Protein AF-A0A351AS63-F1 (afdb_monomer)

Radius of gyration: 20.42 Å; Cα contacts (8 Å, |Δi|>4): 366; chains: 1; bounding box: 50×29×59 Å

Structure (mmCIF, N/CA/C/O backbone):
data_AF-A0A351AS63-F1
#
_entry.id   AF-A0A351AS63-F1
#
loop_
_atom_site.group_PDB
_atom_site.id
_atom_site.type_symbol
_atom_site.label_atom_id
_atom_site.label_alt_id
_atom_site.label_comp_id
_atom_site.label_asym_id
_atom_site.label_entity_id
_atom_site.label_seq_id
_atom_site.pdbx_PDB_ins_code
_atom_site.Cartn_x
_atom_site.Cartn_y
_atom_site.Cartn_z
_atom_site.occupancy
_atom_site.B_iso_or_equiv
_atom_site.auth_seq_id
_atom_site.auth_comp_id
_atom_site.auth_asym_id
_atom_site.auth_atom_id
_atom_site.pdbx_PDB_model_num
ATOM 1 N N . MET A 1 1 ? 10.769 -3.138 -2.052 1.00 54.00 1 MET A N 1
ATOM 2 C CA . MET A 1 1 ? 11.127 -4.254 -1.147 1.00 54.00 1 MET A CA 1
ATOM 3 C C . MET A 1 1 ? 12.526 -4.737 -1.493 1.00 54.00 1 MET A C 1
ATOM 5 O O . MET A 1 1 ? 12.913 -4.599 -2.646 1.00 54.00 1 MET A O 1
ATOM 9 N N . ASP A 1 2 ? 13.304 -5.188 -0.507 1.00 49.09 2 ASP A N 1
ATOM 10 C CA . ASP A 1 2 ? 14.721 -5.539 -0.694 1.00 49.09 2 ASP A CA 1
ATOM 11 C C . ASP A 1 2 ? 14.858 -7.054 -0.865 1.00 49.09 2 ASP A C 1
ATOM 13 O O . ASP A 1 2 ? 14.587 -7.807 0.066 1.00 49.09 2 ASP A O 1
ATOM 17 N N . TYR A 1 3 ? 15.271 -7.499 -2.050 1.00 49.94 3 TYR A N 1
ATOM 18 C CA . TYR A 1 3 ? 15.554 -8.905 -2.328 1.00 49.94 3 TYR A CA 1
ATOM 19 C C . TYR A 1 3 ? 16.953 -9.258 -1.804 1.00 49.94 3 TYR A C 1
ATOM 21 O O . TYR A 1 3 ? 17.885 -9.529 -2.561 1.00 49.94 3 TYR A O 1
ATOM 29 N N . LYS A 1 4 ? 17.125 -9.239 -0.480 1.00 50.12 4 LYS A N 1
ATOM 30 C CA . LYS A 1 4 ? 18.338 -9.733 0.183 1.00 50.12 4 LYS A CA 1
ATOM 31 C C . LYS A 1 4 ? 17.987 -10.875 1.125 1.00 50.12 4 LYS A C 1
ATOM 33 O O . LYS A 1 4 ? 17.122 -10.759 1.986 1.00 50.12 4 LYS A O 1
ATOM 38 N N . LYS A 1 5 ? 18.710 -11.992 0.966 1.00 50.53 5 LYS A N 1
ATOM 39 C CA . LYS A 1 5 ? 18.630 -13.207 1.804 1.00 50.53 5 LYS A CA 1
ATOM 40 C C . LYS A 1 5 ? 17.296 -13.975 1.748 1.00 50.53 5 LYS A C 1
ATOM 42 O O . LYS A 1 5 ? 16.958 -14.657 2.706 1.00 50.53 5 LYS A O 1
ATOM 47 N N . GLY A 1 6 ? 16.539 -13.872 0.653 1.00 55.00 6 GLY A N 1
ATOM 48 C CA . GLY A 1 6 ? 15.264 -14.592 0.495 1.00 55.00 6 GLY A CA 1
ATOM 49 C C . GLY A 1 6 ? 14.088 -14.004 1.286 1.00 55.00 6 GLY A C 1
ATOM 50 O O . GLY A 1 6 ? 12.982 -14.531 1.205 1.00 55.00 6 GLY A O 1
ATOM 51 N N . ASN A 1 7 ? 14.290 -12.893 2.003 1.00 58.03 7 ASN A N 1
ATOM 52 C CA . ASN A 1 7 ? 13.211 -12.173 2.670 1.00 58.03 7 ASN A CA 1
ATOM 53 C C . ASN A 1 7 ? 12.568 -11.195 1.689 1.00 58.03 7 ASN A C 1
ATOM 55 O O . ASN A 1 7 ? 13.103 -10.126 1.424 1.00 58.03 7 ASN A O 1
ATOM 59 N N . ILE A 1 8 ? 11.409 -11.571 1.156 1.00 65.62 8 ILE A N 1
ATOM 60 C CA . ILE A 1 8 ? 10.613 -10.707 0.274 1.00 65.62 8 ILE A CA 1
ATOM 61 C C . ILE A 1 8 ? 9.980 -9.558 1.088 1.00 65.62 8 ILE A C 1
ATOM 63 O O . ILE A 1 8 ? 9.794 -8.453 0.583 1.00 65.62 8 ILE A O 1
ATOM 67 N N . PHE A 1 9 ? 9.726 -9.794 2.379 1.00 71.56 9 PHE A N 1
ATOM 68 C CA . PHE A 1 9 ? 9.106 -8.835 3.287 1.00 71.56 9 PHE A CA 1
ATOM 69 C C . PHE A 1 9 ? 10.149 -8.011 4.040 1.00 71.56 9 PHE A C 1
ATOM 71 O O . PHE A 1 9 ? 10.947 -8.529 4.824 1.00 71.56 9 PHE A O 1
ATOM 78 N N . ASN A 1 10 ? 10.108 -6.700 3.820 1.00 84.62 10 ASN A N 1
ATOM 79 C CA . ASN A 1 10 ? 10.826 -5.721 4.621 1.00 84.62 10 ASN A CA 1
ATOM 80 C C . ASN A 1 10 ? 9.783 -4.780 5.248 1.00 84.62 10 ASN A C 1
ATOM 82 O O . ASN A 1 10 ? 9.142 -4.032 4.498 1.00 84.62 10 ASN A O 1
ATOM 86 N N . PRO A 1 11 ? 9.630 -4.796 6.586 1.00 87.81 11 PRO A N 1
ATOM 87 C CA . PRO A 1 11 ? 8.588 -4.056 7.296 1.00 87.81 11 PRO A CA 1
ATOM 88 C C . PRO A 1 11 ? 8.518 -2.574 6.941 1.00 87.81 11 PRO A C 1
ATOM 90 O O . PRO A 1 11 ? 7.428 -2.034 6.819 1.00 87.81 11 PRO A O 1
ATOM 93 N N . ARG A 1 12 ? 9.663 -1.933 6.681 1.00 89.19 12 ARG A N 1
ATOM 94 C CA . ARG A 1 12 ? 9.713 -0.522 6.286 1.00 89.19 12 ARG A CA 1
ATOM 95 C C . ARG A 1 12 ? 8.936 -0.250 4.999 1.00 89.19 12 ARG A C 1
ATOM 97 O O . ARG A 1 12 ? 8.159 0.692 4.945 1.00 89.19 12 ARG A O 1
ATOM 104 N N . PHE A 1 13 ? 9.188 -1.040 3.955 1.00 90.81 13 PHE A N 1
ATOM 105 C CA . PHE A 1 13 ? 8.554 -0.828 2.651 1.00 90.81 13 PHE A CA 1
ATOM 106 C C . PHE A 1 13 ? 7.101 -1.292 2.656 1.00 90.81 13 PHE A C 1
ATOM 108 O O . PHE A 1 13 ? 6.264 -0.685 2.001 1.00 90.81 13 PHE A O 1
ATOM 115 N N . GLU A 1 14 ? 6.804 -2.362 3.392 1.00 93.12 14 GLU A N 1
ATOM 116 C CA . GLU A 1 14 ? 5.426 -2.807 3.572 1.00 93.12 14 GLU A CA 1
ATOM 117 C C . GLU A 1 14 ? 4.592 -1.757 4.310 1.00 93.12 14 GLU A C 1
ATOM 119 O O . GLU A 1 14 ? 3.483 -1.464 3.879 1.00 93.12 14 GLU A O 1
ATOM 124 N N . ALA A 1 15 ? 5.123 -1.165 5.384 1.00 94.94 15 ALA A N 1
ATOM 125 C CA . ALA A 1 15 ? 4.422 -0.141 6.146 1.00 94.94 15 ALA A CA 1
ATOM 126 C C . ALA A 1 15 ? 4.068 1.077 5.286 1.00 94.94 15 ALA A C 1
ATOM 128 O O . ALA A 1 15 ? 2.944 1.551 5.370 1.00 94.94 15 ALA A O 1
ATOM 129 N N . ASP A 1 16 ? 4.991 1.530 4.437 1.00 95.56 16 ASP A N 1
ATOM 130 C CA . ASP A 1 16 ? 4.800 2.678 3.541 1.00 95.56 16 ASP A CA 1
ATOM 131 C C . ASP A 1 16 ? 3.731 2.410 2.464 1.00 95.56 16 ASP A C 1
ATOM 133 O O . ASP A 1 16 ? 2.769 3.165 2.299 1.00 95.56 16 ASP A O 1
ATOM 137 N N . VAL A 1 17 ? 3.813 1.251 1.797 1.00 96.88 17 VAL A N 1
ATOM 138 C CA . VAL A 1 17 ? 2.786 0.829 0.828 1.00 96.88 17 VAL A CA 1
ATOM 139 C C . VAL A 1 17 ? 1.421 0.689 1.501 1.00 96.88 17 VAL A C 1
ATOM 141 O O . VAL A 1 17 ? 0.413 1.163 0.974 1.00 96.88 17 VAL A O 1
ATOM 144 N N . ARG A 1 18 ? 1.380 0.059 2.676 1.00 96.69 18 ARG A N 1
ATOM 145 C CA . ARG A 1 18 ? 0.136 -0.189 3.399 1.00 96.69 18 ARG A CA 1
ATOM 146 C C . ARG A 1 18 ? -0.454 1.083 3.998 1.00 96.69 18 ARG A C 1
ATOM 148 O O . ARG A 1 18 ? -1.672 1.171 4.092 1.00 96.69 18 ARG A O 1
ATOM 155 N N . GLU A 1 19 ? 0.353 2.078 4.363 1.00 96.44 19 GLU A N 1
ATOM 156 C CA . GLU A 1 19 ? -0.129 3.409 4.758 1.00 96.44 19 GLU A CA 1
ATOM 157 C C . GLU A 1 19 ? -0.913 4.055 3.611 1.00 96.44 19 GLU A C 1
ATOM 159 O O . GLU A 1 19 ? -2.073 4.430 3.791 1.00 96.44 19 GLU A O 1
ATOM 164 N N . SER A 1 20 ? -0.344 4.059 2.403 1.00 97.12 20 SER A N 1
ATOM 165 C CA . SER A 1 20 ? -1.029 4.556 1.203 1.00 97.12 20 SER A CA 1
ATOM 166 C C . SER A 1 20 ? -2.290 3.748 0.865 1.00 97.12 20 SER A C 1
ATOM 168 O O . SER A 1 20 ? -3.326 4.327 0.530 1.00 97.12 20 SER A O 1
ATOM 170 N N . ALA A 1 21 ? -2.234 2.419 0.990 1.00 98.31 21 ALA A N 1
ATOM 171 C CA . ALA A 1 21 ? -3.391 1.551 0.767 1.00 98.31 21 ALA A CA 1
ATOM 172 C C . ALA A 1 21 ? -4.508 1.796 1.793 1.00 98.31 21 ALA A C 1
ATOM 174 O O . ALA A 1 21 ? -5.659 1.976 1.406 1.00 98.31 21 ALA A O 1
ATOM 175 N N . SER A 1 22 ? -4.162 1.913 3.078 1.00 98.38 22 SER A N 1
ATOM 176 C CA . SER A 1 22 ? -5.116 2.192 4.162 1.00 98.38 22 SER A CA 1
ATOM 177 C C . SER A 1 22 ? -5.871 3.492 3.903 1.00 98.38 22 SER A C 1
ATOM 179 O O . SER A 1 22 ? -7.091 3.541 4.043 1.00 98.38 22 SER A O 1
ATOM 181 N N . VAL A 1 23 ? -5.170 4.537 3.447 1.00 98.19 23 VAL A N 1
ATOM 182 C CA . VAL A 1 23 ? -5.810 5.793 3.038 1.00 98.19 23 VAL A CA 1
ATOM 183 C C . VAL A 1 23 ? -6.777 5.556 1.877 1.00 98.19 23 VAL A C 1
ATOM 185 O O . VAL A 1 23 ? -7.935 5.960 1.972 1.00 98.19 23 VAL A O 1
ATOM 188 N N . ALA A 1 24 ? -6.343 4.868 0.816 1.00 98.50 24 ALA A N 1
ATOM 189 C CA . ALA A 1 24 ? -7.186 4.590 -0.349 1.00 98.50 24 ALA A CA 1
ATOM 190 C C . ALA A 1 24 ? -8.459 3.799 0.003 1.00 98.50 24 ALA A C 1
ATOM 192 O O . ALA A 1 24 ? -9.519 4.042 -0.585 1.00 98.50 24 ALA A O 1
ATOM 193 N N . HIS A 1 25 ? -8.368 2.878 0.965 1.00 98.56 25 HIS A N 1
ATOM 194 C CA . HIS A 1 25 ? -9.495 2.092 1.462 1.00 98.56 25 HIS A CA 1
ATOM 195 C C . HIS A 1 25 ? -10.432 2.934 2.333 1.00 98.56 25 HIS A C 1
ATOM 197 O O . HIS A 1 25 ? -11.635 2.982 2.075 1.00 98.56 25 HIS A O 1
ATOM 203 N N . ILE A 1 26 ? -9.902 3.626 3.344 1.00 98.50 26 ILE A N 1
ATOM 204 C CA . ILE A 1 26 ? -10.696 4.354 4.348 1.00 98.50 26 ILE A CA 1
ATOM 205 C C . ILE A 1 26 ? -11.421 5.556 3.735 1.00 98.50 26 ILE A C 1
ATOM 207 O O . ILE A 1 26 ? -12.579 5.820 4.063 1.00 98.50 26 ILE A O 1
ATOM 211 N N . TYR A 1 27 ? -10.757 6.273 2.829 1.00 98.25 27 TYR A N 1
ATOM 212 C CA . TYR 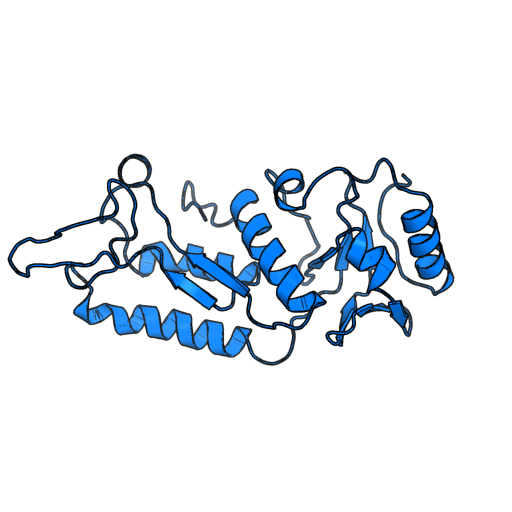A 1 27 ? -11.281 7.497 2.223 1.00 98.25 27 TYR A CA 1
ATOM 213 C C . TYR A 1 27 ? -11.914 7.268 0.839 1.00 98.25 27 TYR A C 1
ATOM 215 O O . TYR A 1 27 ? -12.510 8.188 0.281 1.00 98.25 27 TYR A O 1
ATOM 223 N N . GLY A 1 28 ? -11.857 6.043 0.305 1.00 97.38 28 GLY A N 1
ATOM 224 C CA . GLY A 1 28 ? -12.615 5.634 -0.882 1.00 97.38 28 GLY A CA 1
ATOM 225 C C . GLY A 1 28 ? -11.989 6.001 -2.230 1.00 97.38 28 GLY A C 1
ATOM 226 O O . GLY A 1 28 ? -12.676 5.958 -3.247 1.00 97.38 28 GLY A O 1
ATOM 227 N N . GLN A 1 29 ? -10.698 6.336 -2.279 1.00 98.06 29 GLN A N 1
ATOM 228 C CA . GLN A 1 29 ? -9.984 6.616 -3.531 1.00 98.06 29 GLN A CA 1
ATOM 229 C C . GLN A 1 29 ? -9.816 5.365 -4.399 1.00 98.06 29 GLN A C 1
ATOM 231 O O . GLN A 1 29 ? -9.626 5.501 -5.609 1.00 98.06 29 GLN A O 1
ATOM 236 N N . ASN A 1 30 ? -9.856 4.167 -3.799 1.00 96.81 30 ASN A N 1
ATOM 237 C CA . ASN A 1 30 ? -9.626 2.853 -4.420 1.00 96.81 30 ASN A CA 1
ATOM 238 C C . ASN A 1 30 ? -8.195 2.628 -4.945 1.00 96.81 30 ASN A C 1
ATOM 240 O O . ASN A 1 30 ? -7.651 1.539 -4.809 1.00 96.81 30 ASN A O 1
ATOM 244 N N . ILE A 1 31 ? -7.557 3.639 -5.533 1.00 98.19 31 ILE A N 1
ATOM 245 C CA . ILE A 1 31 ? -6.218 3.531 -6.109 1.00 98.19 31 ILE A CA 1
ATOM 246 C C . ILE A 1 31 ? -5.142 3.808 -5.059 1.00 98.19 31 ILE A C 1
ATOM 248 O O . ILE A 1 31 ? -5.037 4.925 -4.554 1.00 98.19 31 ILE A O 1
ATOM 252 N N . ALA A 1 32 ? -4.278 2.820 -4.836 1.00 98.25 32 ALA A N 1
ATOM 253 C CA . ALA A 1 32 ? -3.051 2.926 -4.058 1.00 98.25 32 ALA A CA 1
ATOM 254 C C . ALA A 1 32 ? -1.844 2.738 -4.988 1.00 98.25 32 ALA A C 1
ATOM 256 O O . ALA A 1 32 ? -1.541 1.625 -5.438 1.00 98.25 32 ALA A O 1
ATOM 257 N N . ALA A 1 33 ? -1.181 3.849 -5.314 1.00 98.25 33 ALA A N 1
ATOM 258 C CA . ALA A 1 33 ? -0.003 3.860 -6.172 1.00 98.25 33 ALA A CA 1
ATOM 259 C C . ALA A 1 33 ? 1.291 3.883 -5.352 1.00 98.25 33 ALA A C 1
ATOM 261 O O . ALA A 1 33 ? 1.317 4.487 -4.284 1.00 98.25 33 ALA A O 1
ATOM 262 N N . ALA A 1 34 ? 2.375 3.299 -5.872 1.00 97.12 34 ALA A N 1
ATOM 263 C CA . ALA A 1 34 ? 3.701 3.499 -5.284 1.00 97.12 34 ALA A CA 1
ATOM 264 C C . ALA A 1 34 ? 4.813 3.633 -6.323 1.00 97.12 34 ALA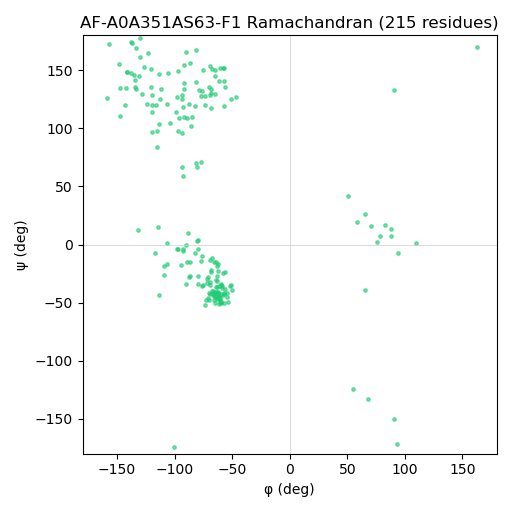 A C 1
ATOM 266 O O . ALA A 1 34 ? 4.795 2.986 -7.379 1.00 97.12 34 ALA A O 1
ATOM 267 N N . GLU A 1 35 ? 5.824 4.424 -5.957 1.00 98.06 35 GLU A N 1
ATOM 268 C CA . GLU A 1 35 ? 7.145 4.394 -6.577 1.00 98.06 35 GLU A CA 1
ATOM 269 C C . GLU A 1 35 ? 7.713 2.975 -6.470 1.00 98.06 35 GLU A C 1
ATOM 271 O O . GLU A 1 35 ? 7.860 2.410 -5.385 1.00 98.06 35 GLU A O 1
ATOM 276 N N . SER A 1 36 ? 7.976 2.360 -7.616 1.00 96.75 36 SER A N 1
ATOM 277 C CA . SER A 1 36 ? 8.200 0.924 -7.700 1.00 96.75 36 SER A CA 1
ATOM 278 C C . SER A 1 36 ? 9.572 0.597 -8.263 1.00 96.75 36 SER A C 1
ATOM 280 O O . SER A 1 36 ? 9.966 1.114 -9.305 1.00 96.75 36 SER A O 1
ATOM 282 N N . PHE A 1 37 ? 10.239 -0.358 -7.612 1.00 95.62 37 PHE A N 1
ATOM 283 C CA . PHE A 1 37 ? 11.506 -0.970 -8.032 1.00 95.62 37 PHE A CA 1
ATOM 284 C C . PHE A 1 37 ? 12.754 -0.080 -7.951 1.00 95.62 37 PHE A C 1
ATOM 286 O O . PHE A 1 37 ? 13.791 -0.455 -8.488 1.00 95.62 37 PHE A O 1
ATOM 293 N N . THR A 1 38 ? 12.718 1.038 -7.233 1.00 95.38 38 THR A N 1
ATOM 294 C CA . THR A 1 38 ? 13.910 1.861 -6.980 1.00 95.38 38 THR A CA 1
ATOM 295 C C . THR A 1 38 ? 15.065 1.023 -6.432 1.00 95.38 38 THR A C 1
ATOM 297 O O . THR A 1 38 ? 14.919 0.314 -5.433 1.00 95.38 38 THR A O 1
ATOM 300 N N . SER A 1 39 ? 16.217 1.090 -7.099 1.00 93.56 39 SER A N 1
ATOM 301 C CA . SER A 1 39 ? 17.404 0.288 -6.778 1.00 93.56 39 SER A CA 1
ATOM 302 C C . SER A 1 39 ? 18.650 1.159 -6.692 1.00 93.56 39 SER A C 1
ATOM 304 O O . SER A 1 39 ? 18.801 2.089 -7.481 1.00 93.56 39 SER A O 1
ATOM 306 N N . ASP A 1 40 ? 19.577 0.839 -5.788 1.00 94.44 40 ASP A N 1
ATOM 307 C CA . ASP A 1 40 ? 20.890 1.491 -5.737 1.00 94.44 40 ASP A CA 1
ATOM 308 C C . ASP A 1 40 ? 21.907 0.623 -6.487 1.00 94.44 40 ASP A C 1
ATOM 310 O O . ASP A 1 40 ? 22.296 -0.438 -6.007 1.00 94.44 40 ASP A O 1
ATOM 314 N N . GLY A 1 41 ? 22.356 1.066 -7.661 1.00 93.31 41 GLY A N 1
ATOM 315 C CA . GLY A 1 41 ? 23.260 0.304 -8.522 1.00 93.31 41 GLY A CA 1
ATOM 316 C C . GLY A 1 41 ? 24.626 -0.007 -7.909 1.00 93.31 41 GLY A C 1
ATOM 317 O O . GLY A 1 41 ? 25.242 -0.995 -8.302 1.00 93.31 41 GLY A O 1
ATOM 318 N N . TYR A 1 42 ? 25.093 0.766 -6.922 1.00 92.75 42 TYR A N 1
ATOM 319 C CA . TYR A 1 42 ? 26.333 0.451 -6.200 1.00 92.75 42 TYR A CA 1
ATOM 320 C C . TYR A 1 42 ? 26.119 -0.630 -5.140 1.00 92.75 42 TYR A C 1
ATOM 322 O O . TYR A 1 42 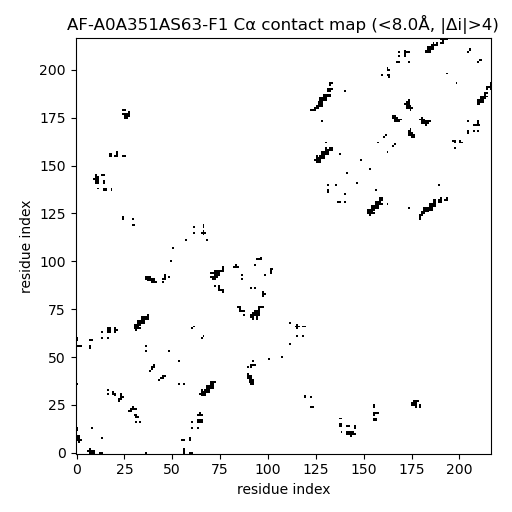? 27.010 -1.438 -4.891 1.00 92.75 42 TYR A O 1
ATOM 330 N N . ARG A 1 43 ? 24.944 -0.649 -4.505 1.00 91.12 43 ARG A N 1
ATOM 331 C CA . ARG A 1 43 ? 24.619 -1.572 -3.405 1.00 91.12 43 ARG A CA 1
ATOM 332 C C . ARG A 1 43 ? 23.986 -2.885 -3.876 1.00 91.12 43 ARG A C 1
ATOM 334 O O . ARG A 1 43 ? 24.155 -3.917 -3.222 1.00 91.12 43 ARG A O 1
ATOM 341 N N . ASP A 1 44 ? 23.204 -2.820 -4.945 1.00 88.88 44 ASP A N 1
ATOM 342 C CA . ASP A 1 44 ? 22.299 -3.881 -5.399 1.00 88.88 44 ASP A CA 1
ATOM 343 C C . ASP A 1 44 ? 22.692 -4.424 -6.785 1.00 88.88 44 ASP A C 1
ATOM 345 O O . ASP A 1 44 ? 22.156 -5.437 -7.222 1.00 88.88 44 ASP A O 1
ATOM 349 N N . GLY A 1 45 ? 23.673 -3.793 -7.441 1.00 91.19 45 GLY A N 1
ATOM 350 C CA . GLY A 1 45 ? 24.128 -4.133 -8.784 1.00 91.19 45 GLY A CA 1
ATOM 351 C C . GLY A 1 45 ? 23.357 -3.358 -9.847 1.00 91.19 45 GLY A C 1
ATOM 352 O O . GLY A 1 45 ? 22.131 -3.250 -9.815 1.00 91.19 45 GLY A O 1
ATOM 353 N N . ALA A 1 46 ? 24.084 -2.791 -10.802 1.00 93.00 46 ALA A N 1
ATOM 354 C CA . ALA A 1 46 ? 23.483 -2.020 -11.873 1.00 93.00 46 ALA A CA 1
ATOM 355 C C . ALA A 1 46 ? 23.181 -2.904 -13.096 1.00 93.00 46 ALA A C 1
ATOM 357 O O . ALA A 1 46 ? 23.978 -3.774 -13.435 1.00 93.00 46 ALA A O 1
ATOM 358 N N . TRP A 1 47 ? 22.021 -2.705 -13.733 1.00 92.12 47 TRP A N 1
ATOM 359 C CA . TRP A 1 47 ? 21.523 -3.500 -14.876 1.00 92.12 47 TRP A CA 1
ATOM 360 C C . TRP A 1 47 ? 21.360 -5.015 -14.631 1.00 92.12 47 TRP A C 1
ATOM 362 O O . TRP A 1 47 ? 21.238 -5.784 -15.579 1.00 92.12 47 TRP A O 1
ATOM 372 N N . VAL A 1 48 ? 21.290 -5.458 -13.371 1.00 93.44 48 VAL A N 1
ATOM 373 C CA . VAL A 1 48 ? 21.127 -6.885 -13.011 1.00 93.44 48 VAL A CA 1
ATOM 374 C C . VAL A 1 48 ? 19.664 -7.337 -12.886 1.00 93.44 48 VAL A C 1
ATOM 376 O O . VAL A 1 48 ? 19.392 -8.493 -12.566 1.00 93.44 48 VAL A O 1
ATOM 379 N N . PHE A 1 49 ? 18.706 -6.432 -13.103 1.00 94.06 49 PHE A N 1
ATOM 380 C CA . PHE A 1 49 ? 17.285 -6.690 -12.882 1.00 94.06 49 PHE A CA 1
ATOM 381 C C . PHE A 1 49 ? 16.583 -7.156 -14.162 1.00 94.06 49 PHE A C 1
ATOM 383 O O . PHE A 1 49 ? 16.635 -6.506 -15.207 1.00 94.06 49 PHE A O 1
ATOM 390 N N . SER A 1 50 ? 15.866 -8.270 -14.046 1.00 95.44 50 SER A N 1
ATOM 391 C CA . SER A 1 50 ? 14.933 -8.786 -15.050 1.00 95.44 50 SER A CA 1
ATOM 392 C C . SER A 1 50 ? 13.545 -8.959 -14.422 1.00 95.44 50 SER A C 1
ATOM 394 O O . SER A 1 50 ? 13.439 -8.999 -13.191 1.00 95.44 50 SER A O 1
ATOM 396 N N . PRO A 1 51 ? 12.471 -9.128 -15.215 1.00 96.56 51 PRO A N 1
ATOM 397 C CA . PRO A 1 51 ? 11.139 -9.400 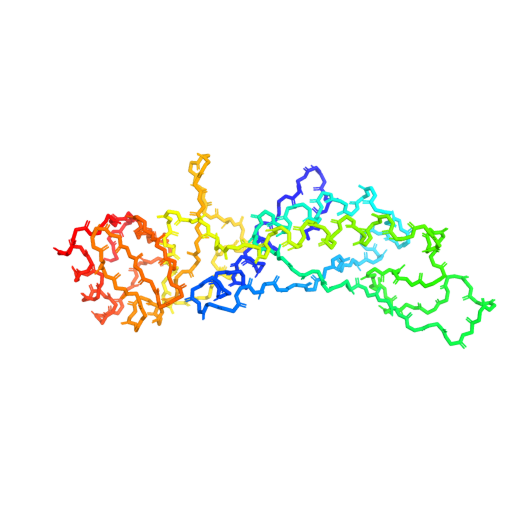-14.672 1.00 96.56 51 PRO A CA 1
ATOM 398 C C . PRO A 1 51 ? 11.101 -10.567 -13.672 1.00 96.56 51 PRO A C 1
ATOM 400 O O . PRO A 1 51 ? 10.386 -10.496 -12.677 1.00 96.56 51 PRO A O 1
ATOM 403 N N . ALA A 1 52 ? 11.923 -11.606 -13.871 1.00 94.44 52 ALA A N 1
ATOM 404 C CA . ALA A 1 52 ? 12.023 -12.735 -12.943 1.00 94.44 52 ALA A CA 1
ATOM 405 C C . ALA A 1 52 ? 12.550 -12.323 -11.555 1.00 94.44 52 ALA A C 1
ATOM 407 O O . ALA A 1 52 ? 12.075 -12.830 -10.542 1.00 94.44 52 ALA A O 1
ATOM 408 N N . VAL A 1 53 ? 13.491 -11.375 -11.506 1.00 92.50 53 VAL A N 1
ATOM 409 C CA . VAL A 1 53 ? 14.041 -10.818 -10.257 1.00 92.50 53 VAL A CA 1
ATOM 410 C C . VAL A 1 53 ? 13.055 -9.844 -9.606 1.00 92.50 53 VAL A C 1
ATOM 412 O O . VAL A 1 53 ? 12.958 -9.781 -8.383 1.00 92.50 53 VAL A O 1
ATOM 415 N N . LEU A 1 54 ? 12.306 -9.086 -10.410 1.00 94.44 54 LEU A N 1
ATOM 416 C CA . LEU A 1 54 ? 11.373 -8.066 -9.920 1.00 94.44 54 LEU A CA 1
ATOM 417 C C . LEU A 1 54 ? 10.043 -8.648 -9.422 1.00 94.44 54 LEU A C 1
ATOM 419 O O . LEU A 1 54 ? 9.408 -8.047 -8.551 1.00 94.44 54 LEU A O 1
ATOM 423 N N . LYS A 1 55 ? 9.619 -9.808 -9.941 1.00 96.00 55 LYS A N 1
ATOM 424 C CA . LYS A 1 55 ? 8.307 -10.402 -9.648 1.00 96.00 55 LYS A CA 1
ATOM 425 C C . LYS A 1 55 ? 8.022 -10.573 -8.147 1.00 96.00 55 LYS A C 1
ATOM 427 O O . LYS A 1 55 ? 6.978 -10.088 -7.723 1.00 96.00 55 LYS A O 1
ATOM 432 N N . PRO A 1 56 ? 8.905 -11.155 -7.309 1.00 93.25 56 PRO A N 1
ATOM 433 C CA . PRO A 1 56 ? 8.617 -11.304 -5.878 1.00 93.25 56 PRO A CA 1
ATOM 434 C C . PRO A 1 56 ? 8.355 -9.966 -5.169 1.00 93.25 56 PRO A C 1
ATOM 436 O O . PRO A 1 56 ? 7.464 -9.869 -4.330 1.00 93.25 56 PRO A O 1
ATOM 439 N N . THR A 1 57 ? 9.090 -8.914 -5.544 1.00 92.62 57 THR A N 1
ATOM 440 C CA . THR A 1 57 ? 8.890 -7.557 -5.012 1.00 92.62 57 THR A CA 1
ATOM 441 C C . THR A 1 57 ? 7.545 -6.973 -5.439 1.00 92.62 57 THR A C 1
ATOM 443 O O . THR A 1 57 ? 6.887 -6.321 -4.630 1.00 92.62 57 THR A O 1
ATOM 446 N N . ALA A 1 58 ? 7.128 -7.202 -6.687 1.00 96.31 58 ALA A N 1
ATOM 447 C CA . ALA A 1 58 ? 5.818 -6.772 -7.169 1.00 96.31 58 ALA A CA 1
ATOM 448 C C . ALA A 1 58 ? 4.687 -7.480 -6.413 1.00 96.31 58 ALA A C 1
ATOM 450 O O . ALA A 1 58 ? 3.750 -6.828 -5.958 1.00 96.31 58 ALA A O 1
ATOM 451 N N . ASP A 1 59 ? 4.808 -8.794 -6.231 1.00 96.50 59 ASP A N 1
ATOM 452 C CA . ASP A 1 59 ? 3.799 -9.624 -5.569 1.00 96.50 59 ASP A CA 1
ATOM 453 C C . ASP A 1 59 ? 3.601 -9.209 -4.117 1.00 96.50 59 ASP A C 1
ATOM 455 O O . ASP A 1 59 ? 2.471 -9.055 -3.658 1.00 96.50 59 ASP A O 1
ATOM 459 N N . ALA A 1 60 ? 4.695 -8.962 -3.400 1.00 93.75 60 ALA A N 1
ATOM 460 C CA . ALA A 1 60 ? 4.608 -8.526 -2.018 1.00 93.75 60 ALA A CA 1
ATOM 461 C C . ALA A 1 60 ? 4.115 -7.076 -1.885 1.00 93.75 60 ALA A C 1
ATOM 463 O O . ALA A 1 60 ? 3.363 -6.785 -0.958 1.00 93.75 60 ALA A O 1
ATOM 464 N N . ALA A 1 61 ? 4.442 -6.176 -2.823 1.00 95.75 61 ALA A N 1
ATOM 465 C CA . ALA A 1 61 ? 3.838 -4.840 -2.853 1.00 95.75 61 ALA A CA 1
ATOM 466 C C . ALA A 1 61 ? 2.318 -4.911 -3.067 1.00 95.75 61 ALA A C 1
ATOM 468 O O . ALA A 1 61 ? 1.567 -4.245 -2.358 1.00 95.75 61 ALA A O 1
ATOM 469 N N . MET A 1 62 ? 1.855 -5.766 -3.983 1.00 97.44 62 MET A N 1
ATOM 470 C CA . MET A 1 62 ? 0.425 -6.007 -4.193 1.00 97.44 62 MET A CA 1
ATOM 471 C C . MET A 1 62 ? -0.247 -6.621 -2.960 1.00 97.44 62 MET A C 1
ATOM 473 O O . MET A 1 62 ? -1.328 -6.186 -2.574 1.00 97.44 62 MET A O 1
ATOM 477 N N . ALA A 1 63 ? 0.409 -7.570 -2.285 1.00 94.50 63 ALA A N 1
ATOM 478 C CA . ALA A 1 63 ? -0.090 -8.155 -1.037 1.00 94.50 63 ALA A CA 1
ATOM 479 C C . ALA A 1 63 ? -0.195 -7.132 0.112 1.00 94.50 63 ALA A C 1
ATOM 481 O O . ALA A 1 63 ? -1.037 -7.282 0.998 1.00 94.50 63 ALA A O 1
ATOM 482 N N . ALA A 1 64 ? 0.630 -6.082 0.086 1.00 94.81 64 ALA A N 1
ATOM 483 C CA . ALA A 1 64 ? 0.564 -4.958 1.019 1.00 94.81 64 ALA A CA 1
ATOM 484 C C . ALA A 1 64 ? -0.524 -3.921 0.666 1.00 94.81 64 ALA A C 1
ATOM 486 O O . ALA A 1 64 ? -0.726 -2.979 1.429 1.00 94.81 64 ALA A O 1
ATOM 487 N N . GLY A 1 65 ? -1.226 -4.089 -0.461 1.00 96.62 65 GLY A N 1
ATOM 488 C CA . GLY A 1 65 ? -2.337 -3.234 -0.890 1.00 96.62 65 GLY A CA 1
ATOM 489 C C . GLY A 1 65 ? -2.043 -2.346 -2.102 1.00 96.62 65 GLY A C 1
ATOM 490 O O . GLY A 1 65 ? -2.922 -1.602 -2.529 1.00 96.62 65 GLY A O 1
ATOM 491 N N . LEU A 1 66 ? -0.846 -2.414 -2.699 1.00 98.06 66 LEU A N 1
ATOM 492 C CA . LEU A 1 66 ? -0.559 -1.681 -3.934 1.00 98.06 66 LEU A CA 1
ATOM 493 C C . LEU A 1 66 ? -1.422 -2.206 -5.079 1.00 98.06 66 LEU A C 1
ATOM 495 O O . LEU A 1 66 ? -1.407 -3.395 -5.393 1.00 98.06 66 LEU A O 1
ATOM 499 N N . ASN A 1 67 ? -2.088 -1.304 -5.791 1.00 98.56 67 ASN A N 1
ATOM 500 C CA . ASN A 1 67 ? -2.835 -1.663 -6.993 1.00 98.56 67 ASN A CA 1
ATOM 501 C C . ASN A 1 67 ? -2.549 -0.744 -8.187 1.00 98.56 67 ASN A C 1
ATOM 503 O O . ASN A 1 67 ? -3.247 -0.822 -9.196 1.00 98.56 67 ASN A O 1
ATOM 507 N N . ARG A 1 68 ? -1.503 0.091 -8.127 1.00 98.62 68 ARG A N 1
ATOM 508 C CA . ARG A 1 68 ? -0.991 0.845 -9.280 1.00 98.62 68 ARG A CA 1
ATOM 509 C C . ARG A 1 68 ? 0.524 1.039 -9.205 1.00 98.62 68 ARG A C 1
ATOM 511 O O . ARG A 1 68 ? 1.031 1.811 -8.400 1.00 98.62 68 ARG A O 1
ATOM 518 N N . PHE A 1 69 ? 1.256 0.373 -10.089 1.00 98.62 69 PHE A N 1
ATOM 519 C CA . PHE A 1 69 ? 2.705 0.547 -10.181 1.00 98.62 69 PHE A CA 1
ATOM 520 C C . PHE A 1 69 ? 3.065 1.864 -10.875 1.00 98.62 69 PHE A C 1
ATOM 522 O O . PHE A 1 69 ? 2.575 2.146 -11.970 1.00 98.62 69 PHE A O 1
ATOM 529 N N . VAL A 1 70 ? 3.976 2.627 -10.271 1.00 98.62 70 VAL A N 1
ATOM 530 C CA . VAL A 1 70 ? 4.689 3.738 -10.913 1.00 98.62 70 VAL A CA 1
ATOM 531 C C . VAL A 1 70 ? 6.163 3.355 -10.949 1.00 98.62 70 VAL A C 1
ATOM 533 O O . VAL A 1 70 ? 6.864 3.450 -9.947 1.00 98.62 70 VAL A O 1
ATOM 536 N N . ILE A 1 71 ? 6.621 2.827 -12.085 1.00 98.44 71 ILE A N 1
ATOM 537 C CA . ILE A 1 71 ? 7.974 2.270 -12.205 1.00 98.44 71 ILE A CA 1
ATOM 538 C C . ILE A 1 71 ? 9.002 3.401 -12.119 1.00 98.44 71 ILE A C 1
ATOM 540 O O . ILE A 1 71 ? 9.051 4.276 -12.983 1.00 98.44 71 ILE A O 1
ATOM 544 N N . HIS A 1 72 ? 9.846 3.346 -11.095 1.00 97.88 72 HIS A N 1
ATOM 545 C CA . HIS A 1 72 ? 11.033 4.173 -10.954 1.00 97.88 72 HIS A CA 1
ATOM 546 C C . HIS A 1 72 ? 12.206 3.410 -11.577 1.00 97.88 72 HIS A C 1
ATOM 548 O O . HIS A 1 72 ? 12.603 2.384 -11.037 1.00 97.88 72 HIS A O 1
ATOM 554 N N . THR A 1 73 ? 12.774 3.805 -12.718 1.00 97.75 73 THR A N 1
ATOM 555 C CA . THR A 1 73 ? 12.346 4.868 -13.647 1.00 97.75 73 THR A CA 1
ATOM 556 C C . THR A 1 73 ? 12.470 4.385 -15.093 1.00 97.75 73 THR A C 1
ATOM 558 O O . THR A 1 73 ? 13.037 3.325 -15.353 1.00 97.75 73 THR A O 1
ATOM 561 N N . SER A 1 74 ? 11.987 5.194 -16.037 1.00 98.19 74 SER A N 1
ATOM 562 C CA . SER A 1 74 ? 12.327 5.099 -17.460 1.00 98.19 74 SER A CA 1
ATOM 563 C C . SER A 1 74 ? 13.073 6.373 -17.881 1.00 98.19 74 SER A C 1
ATOM 565 O O . SER A 1 74 ? 12.427 7.312 -18.356 1.00 98.19 74 SER A O 1
ATOM 567 N N . PRO A 1 75 ? 14.403 6.465 -17.675 1.00 97.38 75 PRO A N 1
ATOM 568 C CA . PRO A 1 75 ? 15.178 7.637 -18.072 1.00 97.38 75 PRO A CA 1
ATOM 569 C C . PRO A 1 75 ? 15.036 7.933 -19.569 1.00 97.38 75 PRO A C 1
ATOM 571 O O . PRO A 1 75 ? 15.007 7.030 -20.406 1.00 97.38 75 PRO A O 1
ATOM 574 N N . HIS A 1 76 ? 14.955 9.216 -19.921 1.00 98.19 76 HIS A N 1
ATOM 575 C CA . HIS A 1 76 ? 14.924 9.621 -21.321 1.00 98.19 76 HIS A CA 1
ATOM 576 C C . HIS A 1 76 ? 16.282 9.360 -21.990 1.00 98.19 76 HIS A C 1
ATOM 578 O O . HIS A 1 76 ? 17.316 9.812 -21.499 1.00 98.19 76 HIS A O 1
ATOM 584 N N . GLN A 1 77 ? 16.260 8.680 -23.139 1.00 97.88 77 GLN A N 1
ATOM 585 C CA . GLN A 1 77 ? 17.437 8.419 -23.968 1.00 97.88 77 GLN A CA 1
ATOM 586 C C . GLN A 1 77 ? 17.420 9.344 -25.200 1.00 97.88 77 GLN A C 1
ATOM 588 O O . GLN A 1 77 ? 16.646 9.078 -26.126 1.00 97.88 77 GLN A O 1
ATOM 593 N N . PRO A 1 78 ? 18.245 10.411 -25.245 1.00 97.81 78 PRO A N 1
ATOM 594 C CA . PRO A 1 78 ? 18.196 11.417 -26.312 1.00 97.81 78 PRO A CA 1
ATOM 595 C C . PRO A 1 78 ? 18.846 10.963 -27.627 1.00 97.81 78 PRO A C 1
ATOM 597 O O . PRO A 1 78 ? 18.670 11.614 -28.652 1.00 97.81 78 PRO A O 1
ATOM 600 N N . VAL A 1 79 ? 19.622 9.875 -27.606 1.00 97.81 79 VAL A N 1
ATOM 601 C CA . VAL A 1 79 ? 20.338 9.329 -28.769 1.00 97.81 79 VAL A CA 1
ATOM 602 C C . VAL A 1 79 ? 20.301 7.805 -28.745 1.00 97.81 79 VAL A C 1
ATOM 604 O O . VAL A 1 79 ? 20.336 7.223 -27.668 1.00 97.81 79 VAL A O 1
ATOM 607 N N . ASP A 1 80 ? 20.294 7.164 -29.914 1.00 96.94 80 ASP A N 1
ATOM 608 C CA . ASP A 1 80 ? 20.169 5.697 -30.032 1.00 96.94 80 ASP A CA 1
ATOM 609 C C . ASP A 1 80 ? 21.520 4.968 -29.964 1.00 96.94 80 ASP A C 1
ATOM 611 O O . ASP A 1 80 ? 21.615 3.828 -29.525 1.00 96.94 80 ASP A O 1
ATOM 615 N N . GLY A 1 81 ? 22.603 5.632 -30.382 1.00 96.88 81 GLY A N 1
ATOM 616 C CA . GLY A 1 81 ? 23.929 5.013 -30.509 1.00 96.88 81 GLY A CA 1
ATOM 617 C C . GLY A 1 81 ? 24.718 4.868 -29.201 1.00 96.88 81 GLY A C 1
ATOM 618 O O . GLY A 1 81 ? 25.887 4.485 -29.235 1.00 96.88 81 GLY A O 1
ATOM 619 N N . LYS A 1 82 ? 24.136 5.228 -28.051 1.00 96.25 82 LYS A N 1
ATOM 620 C CA . LYS A 1 82 ? 24.784 5.156 -26.731 1.00 96.25 82 LYS A CA 1
ATOM 621 C C . LYS A 1 82 ? 23.976 4.228 -25.830 1.00 96.25 82 LYS A C 1
ATOM 623 O O . LYS A 1 82 ? 23.008 4.653 -25.213 1.00 96.25 82 LYS A O 1
ATOM 628 N N . VAL A 1 83 ? 24.408 2.973 -25.748 1.00 95.62 83 VAL A N 1
ATOM 629 C CA . VAL A 1 83 ? 23.775 1.910 -24.951 1.00 95.62 83 VAL A CA 1
ATOM 630 C C . VAL A 1 83 ? 24.716 1.529 -23.790 1.00 95.62 83 VAL A C 1
ATOM 632 O O . VAL A 1 83 ? 25.917 1.401 -24.031 1.00 95.62 83 VAL A O 1
ATOM 635 N N . PRO A 1 84 ? 24.234 1.387 -22.536 1.00 93.62 84 PRO A N 1
ATOM 636 C CA . PRO A 1 84 ? 22.830 1.477 -22.116 1.00 93.62 84 PRO A CA 1
ATOM 637 C C . PRO A 1 84 ? 22.287 2.914 -22.046 1.00 93.62 84 PRO A C 1
ATOM 639 O O . PRO A 1 84 ? 21.083 3.102 -21.942 1.00 93.62 84 PRO A O 1
ATOM 642 N N . GLY A 1 85 ? 23.146 3.927 -22.172 1.00 95.00 85 GLY A N 1
ATOM 643 C CA . GLY A 1 85 ? 22.735 5.328 -22.247 1.00 95.00 85 GLY A CA 1
ATOM 644 C C . GLY A 1 85 ? 22.673 6.012 -20.886 1.00 95.00 85 GLY A C 1
ATOM 645 O O . GLY A 1 85 ? 23.467 5.717 -19.993 1.00 95.00 85 GLY A O 1
ATOM 646 N N . LEU A 1 86 ? 21.779 6.989 -20.756 1.00 96.62 86 LEU A N 1
ATOM 647 C CA . LEU A 1 86 ? 21.604 7.773 -19.538 1.00 96.62 86 LEU A CA 1
ATOM 648 C C . LEU A 1 86 ? 20.862 6.975 -18.460 1.00 96.62 86 LEU A C 1
ATOM 650 O O . LEU A 1 86 ? 20.017 6.137 -18.746 1.00 96.62 86 LEU A O 1
ATOM 654 N N . GLY A 1 87 ? 21.153 7.281 -17.201 1.00 95.19 87 GLY A N 1
ATOM 655 C CA . GLY A 1 87 ? 20.413 6.784 -16.044 1.00 95.19 87 GLY A CA 1
ATOM 656 C C . GLY A 1 87 ? 20.202 7.897 -15.023 1.00 95.19 87 GLY A C 1
ATOM 657 O O . GLY A 1 87 ? 20.751 8.993 -15.167 1.00 95.19 87 GLY A O 1
ATOM 658 N N . LEU A 1 88 ? 19.444 7.619 -13.961 1.00 97.38 88 LEU A N 1
ATOM 659 C CA . LEU A 1 88 ? 19.302 8.536 -12.829 1.00 97.38 88 LEU A CA 1
ATOM 660 C C . LEU A 1 88 ? 20.498 8.389 -11.874 1.00 97.38 88 LEU A C 1
ATOM 662 O O . LEU A 1 88 ? 20.400 7.837 -10.778 1.00 97.38 88 LEU A O 1
ATOM 666 N N . GLY A 1 89 ? 21.672 8.844 -12.315 1.00 95.00 89 GLY A N 1
ATOM 667 C CA . GLY A 1 89 ? 22.922 8.623 -11.588 1.00 95.00 89 GLY A CA 1
ATOM 668 C C . GLY A 1 89 ? 23.146 7.131 -11.319 1.00 95.00 89 GLY A C 1
ATOM 669 O O . GLY A 1 89 ? 23.131 6.320 -12.242 1.00 95.00 89 GLY A O 1
ATOM 670 N N . LYS A 1 90 ? 23.326 6.763 -10.045 1.00 94.56 90 LYS A N 1
ATOM 671 C CA . LYS A 1 90 ? 23.467 5.359 -9.622 1.00 94.56 90 LYS A CA 1
ATOM 672 C C . LYS A 1 90 ? 22.135 4.618 -9.444 1.00 94.56 90 LYS A C 1
ATOM 674 O O . LYS A 1 90 ? 22.160 3.425 -9.153 1.00 94.56 90 LYS A O 1
ATOM 679 N N . TYR A 1 91 ? 20.995 5.301 -9.537 1.00 97.12 91 TYR A N 1
ATOM 680 C CA . TYR A 1 91 ? 19.696 4.722 -9.212 1.00 97.12 91 TYR A CA 1
ATOM 681 C C . TYR A 1 91 ? 19.022 4.114 -10.440 1.00 97.12 91 TYR A C 1
ATOM 683 O O . TYR A 1 91 ? 18.964 4.725 -11.507 1.00 97.12 91 TYR A O 1
ATOM 691 N N . GLY A 1 92 ? 18.501 2.905 -10.254 1.00 95.69 92 GLY A N 1
ATOM 692 C CA . GLY A 1 92 ? 17.608 2.246 -11.196 1.00 95.69 92 GLY A CA 1
ATOM 693 C C . GLY A 1 92 ? 16.145 2.371 -10.756 1.00 95.69 92 GLY A C 1
ATOM 694 O O . GLY A 1 92 ? 15.826 3.025 -9.764 1.00 95.69 92 GLY A O 1
ATOM 695 N N . GLN A 1 93 ? 15.210 1.726 -11.434 1.00 96.75 93 GLN A N 1
ATOM 696 C CA . GLN A 1 93 ? 15.393 0.836 -12.574 1.00 96.75 93 GLN A CA 1
ATOM 697 C C . GLN A 1 93 ? 15.891 1.554 -13.823 1.00 96.75 93 GLN A C 1
ATOM 699 O O . GLN A 1 93 ? 15.590 2.721 -14.057 1.00 96.75 93 GLN A O 1
ATOM 704 N N . TRP A 1 94 ? 16.620 0.791 -14.632 1.00 96.94 94 TRP A N 1
ATOM 705 C CA . TRP A 1 94 ? 16.949 1.112 -16.019 1.00 96.94 94 TRP A CA 1
ATOM 706 C C . TRP A 1 94 ? 15.882 0.478 -16.918 1.00 96.94 94 TRP A C 1
ATOM 708 O O . TRP A 1 94 ? 16.163 -0.442 -17.689 1.00 96.94 94 TRP A O 1
ATOM 718 N N . PHE A 1 95 ? 14.624 0.874 -16.697 1.00 97.81 95 PHE A N 1
ATOM 719 C CA . PHE A 1 95 ? 13.459 0.383 -17.431 1.00 97.81 95 PHE A CA 1
ATOM 720 C C . PHE A 1 95 ? 13.166 1.327 -18.597 1.00 97.81 95 PHE A C 1
ATOM 722 O O . PHE A 1 95 ? 12.173 2.044 -18.600 1.00 97.81 95 PHE A O 1
ATOM 729 N N . ASP A 1 96 ? 14.073 1.362 -19.566 1.00 96.88 96 ASP A N 1
ATOM 730 C CA . ASP A 1 96 ? 13.953 2.187 -20.764 1.00 96.88 96 ASP A CA 1
ATOM 731 C C . ASP A 1 96 ? 14.206 1.363 -22.036 1.00 96.88 96 ASP A C 1
ATOM 733 O O . ASP A 1 96 ? 14.491 0.164 -21.989 1.00 96.88 96 ASP A O 1
ATOM 737 N N . ARG A 1 97 ? 14.078 2.018 -23.191 1.00 97.00 97 ARG A N 1
ATOM 738 C CA . ARG A 1 97 ? 14.167 1.396 -24.519 1.00 97.00 97 ARG A CA 1
ATOM 739 C C . ARG A 1 97 ? 15.534 0.791 -24.872 1.00 97.00 97 ARG A C 1
ATOM 741 O O . ARG A 1 97 ? 15.610 0.053 -25.843 1.00 97.00 97 ARG A O 1
ATOM 748 N N . HIS A 1 98 ? 16.604 1.102 -24.140 1.00 97.19 98 HIS A N 1
ATOM 749 C CA . HIS A 1 98 ? 17.933 0.510 -24.337 1.00 97.19 98 HIS A CA 1
ATOM 750 C C . HIS A 1 98 ? 18.185 -0.721 -23.462 1.00 97.19 98 HIS A C 1
ATOM 752 O O . HIS A 1 98 ? 19.240 -1.350 -23.576 1.00 97.19 98 HIS A O 1
ATOM 758 N N . GLN A 1 99 ? 17.247 -1.085 -22.583 1.00 96.69 99 GLN A N 1
ATOM 759 C CA . GLN A 1 99 ? 17.359 -2.310 -21.807 1.00 96.69 99 GLN A CA 1
ATOM 760 C C . GLN A 1 99 ? 17.390 -3.533 -22.738 1.00 96.69 99 GLN A C 1
ATOM 762 O O . GLN A 1 99 ? 16.631 -3.619 -23.699 1.00 96.69 99 GLN A O 1
ATOM 767 N N . THR A 1 100 ? 18.224 -4.522 -22.416 1.00 96.69 100 THR A N 1
ATOM 768 C CA . THR A 1 100 ? 18.434 -5.733 -23.242 1.00 96.69 100 THR A CA 1
ATOM 769 C C . THR A 1 100 ? 17.154 -6.524 -23.537 1.00 96.69 100 THR A C 1
ATOM 771 O O . THR A 1 100 ? 17.083 -7.253 -24.521 1.00 96.69 100 THR A O 1
ATOM 774 N N . TRP A 1 101 ? 16.134 -6.373 -22.692 1.00 96.94 101 TRP A N 1
ATOM 775 C CA . TRP A 1 101 ? 14.828 -7.017 -22.810 1.00 96.94 101 TRP A CA 1
ATOM 776 C C . TRP A 1 101 ? 13.682 -6.022 -23.071 1.00 96.94 101 TRP A C 1
ATOM 778 O O . TRP A 1 101 ? 12.518 -6.399 -22.932 1.00 96.94 101 TRP A O 1
ATOM 788 N N . ALA A 1 102 ? 13.975 -4.774 -23.458 1.00 97.56 102 ALA A N 1
ATOM 789 C CA . ALA A 1 102 ? 12.973 -3.725 -23.678 1.00 97.56 102 ALA A CA 1
ATOM 790 C C . ALA A 1 102 ? 11.879 -4.146 -24.674 1.00 97.56 102 ALA A C 1
ATOM 792 O O . ALA A 1 102 ? 10.692 -4.029 -24.369 1.00 97.56 102 ALA A O 1
ATOM 793 N N . ASP A 1 103 ? 12.259 -4.749 -25.804 1.00 97.50 103 ASP A N 1
ATOM 794 C CA . ASP A 1 103 ? 11.313 -5.221 -26.830 1.00 97.50 103 ASP A CA 1
ATOM 795 C C . ASP A 1 103 ? 10.411 -6.375 -26.350 1.00 97.50 103 ASP A C 1
ATOM 797 O O . ASP A 1 103 ? 9.384 -6.678 -26.956 1.00 97.50 103 ASP A O 1
ATOM 801 N N . GLN A 1 104 ? 10.763 -7.010 -25.228 1.00 97.81 104 GLN A N 1
ATOM 802 C CA . GLN A 1 104 ? 9.999 -8.083 -24.584 1.00 97.81 104 GLN A CA 1
ATOM 803 C C . GLN A 1 104 ? 9.299 -7.618 -23.295 1.00 97.81 104 GLN A C 1
ATOM 805 O O . GLN A 1 104 ? 8.601 -8.402 -22.645 1.00 97.81 104 GLN A O 1
ATOM 810 N N . ALA A 1 105 ? 9.434 -6.341 -22.920 1.00 97.94 105 ALA A N 1
ATOM 811 C CA . ALA A 1 105 ? 8.912 -5.797 -21.667 1.00 97.94 105 ALA A CA 1
ATOM 812 C C . ALA A 1 105 ? 7.381 -5.857 -21.564 1.00 97.94 105 ALA A C 1
ATOM 814 O O . ALA A 1 105 ? 6.845 -5.826 -20.455 1.00 97.94 105 ALA A O 1
ATOM 815 N N . ARG A 1 106 ? 6.670 -6.008 -22.691 1.00 98.38 106 ARG A N 1
ATOM 816 C CA . ARG A 1 106 ? 5.207 -6.124 -22.707 1.00 98.38 106 ARG A CA 1
ATOM 817 C C . ARG A 1 106 ? 4.701 -7.248 -21.808 1.00 98.38 106 ARG A C 1
ATOM 819 O O . ARG A 1 106 ? 3.740 -7.039 -21.084 1.00 98.38 106 ARG A O 1
ATOM 826 N N . SER A 1 107 ? 5.352 -8.412 -21.799 1.00 98.25 107 SER A N 1
ATOM 827 C CA . SER A 1 107 ? 4.935 -9.535 -20.944 1.00 98.25 107 SER A CA 1
ATOM 828 C C . SER A 1 107 ? 4.963 -9.167 -19.456 1.00 98.25 107 SER A C 1
ATOM 830 O O . SER A 1 107 ? 4.100 -9.591 -18.688 1.00 98.25 107 SER A O 1
ATOM 832 N N . TRP A 1 108 ? 5.928 -8.337 -19.054 1.00 98.50 108 TRP A N 1
ATOM 833 C CA . TRP A 1 108 ? 6.038 -7.825 -17.692 1.00 98.50 108 TRP A CA 1
ATOM 834 C C . TRP A 1 108 ? 4.968 -6.774 -17.381 1.00 98.50 108 TRP A C 1
ATOM 836 O O . TRP A 1 108 ? 4.284 -6.875 -16.364 1.00 98.50 108 TRP A O 1
ATOM 846 N N . THR A 1 109 ? 4.757 -5.793 -18.259 1.00 98.50 109 THR A N 1
ATOM 847 C CA . THR A 1 109 ? 3.741 -4.752 -18.026 1.00 98.50 109 THR A CA 1
ATOM 848 C C . THR A 1 109 ? 2.315 -5.301 -18.107 1.00 98.50 109 THR A C 1
ATOM 850 O O . THR A 1 109 ? 1.439 -4.860 -17.363 1.00 98.50 109 THR A O 1
ATOM 853 N N . ASP A 1 110 ? 2.072 -6.310 -18.944 1.00 98.81 110 ASP A N 1
ATOM 854 C CA . ASP A 1 110 ? 0.817 -7.063 -19.005 1.00 98.81 110 ASP A CA 1
ATOM 855 C C . ASP A 1 110 ? 0.532 -7.796 -17.681 1.00 98.81 110 ASP A C 1
ATOM 857 O O . ASP A 1 110 ? -0.603 -7.800 -17.206 1.00 98.81 110 ASP A O 1
ATOM 861 N N . TYR A 1 111 ? 1.552 -8.397 -17.058 1.00 98.81 111 TYR A N 1
ATOM 862 C CA . TYR A 1 111 ? 1.417 -9.030 -15.743 1.00 98.81 111 TYR A CA 1
ATOM 863 C C . TYR A 1 111 ? 1.001 -8.022 -14.666 1.00 98.81 111 TYR A C 1
ATOM 865 O O . TYR A 1 111 ? 0.013 -8.244 -13.958 1.00 98.81 111 TYR A O 1
ATOM 873 N N . LEU A 1 112 ? 1.720 -6.899 -14.571 1.00 98.81 112 LEU A N 1
ATOM 874 C CA . LEU A 1 112 ? 1.428 -5.852 -13.590 1.00 98.81 112 LEU A CA 1
ATOM 875 C C . LEU A 1 112 ? 0.029 -5.266 -13.807 1.00 98.81 112 LEU A C 1
ATOM 87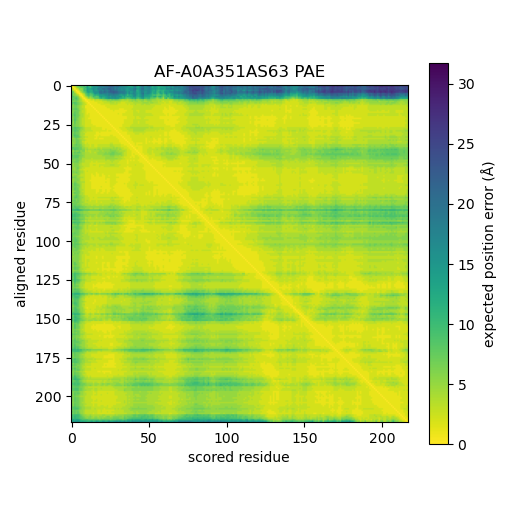7 O O . LEU A 1 112 ? -0.750 -5.158 -12.865 1.00 98.81 112 LEU A O 1
ATOM 881 N N . SER A 1 113 ? -0.319 -4.939 -15.053 1.00 98.69 113 SER A N 1
ATOM 882 C CA . SER A 1 113 ? -1.608 -4.323 -15.386 1.00 98.69 113 SER A CA 1
ATOM 883 C C . SER A 1 113 ? -2.797 -5.251 -15.142 1.00 98.69 113 SER A C 1
ATOM 885 O O . SER A 1 113 ? -3.775 -4.806 -14.547 1.00 98.69 113 SER A O 1
ATOM 887 N N . ARG A 1 114 ? -2.726 -6.536 -15.521 1.00 98.81 114 ARG A N 1
ATOM 888 C CA . ARG A 1 114 ? -3.806 -7.506 -15.247 1.00 98.81 114 ARG A CA 1
ATOM 889 C C . ARG A 1 114 ? -3.994 -7.746 -13.752 1.00 98.81 114 ARG A C 1
ATOM 891 O O . ARG A 1 114 ? -5.130 -7.812 -13.288 1.00 98.81 114 ARG A O 1
ATOM 898 N N . SER A 1 115 ? -2.896 -7.836 -13.004 1.00 98.81 115 SER A N 1
ATOM 899 C CA . SER A 1 115 ? -2.946 -8.017 -11.550 1.00 98.81 115 SER A CA 1
ATOM 900 C C . SER A 1 115 ? -3.573 -6.796 -10.875 1.00 98.81 115 SER A C 1
ATOM 902 O O . SER A 1 115 ? -4.549 -6.922 -10.139 1.00 98.81 115 SER A O 1
ATOM 904 N N . CYS A 1 116 ? -3.090 -5.596 -11.207 1.00 98.69 116 CYS A N 1
ATOM 905 C CA . CYS A 1 116 ? -3.648 -4.341 -10.712 1.00 98.69 116 CYS A CA 1
ATOM 906 C C . CYS A 1 116 ? -5.106 -4.126 -11.129 1.00 98.69 116 CYS A C 1
ATOM 908 O O . CYS A 1 116 ? -5.877 -3.598 -10.338 1.00 98.69 116 CYS A O 1
ATOM 910 N N . TYR A 1 117 ? -5.504 -4.550 -12.333 1.00 98.69 117 TYR A N 1
ATOM 911 C CA . TYR A 1 117 ? -6.898 -4.478 -12.768 1.00 98.69 117 TYR A CA 1
ATOM 912 C C . TYR A 1 117 ? -7.811 -5.232 -11.802 1.00 98.69 117 TYR A C 1
ATOM 914 O O . TYR A 1 117 ? -8.788 -4.653 -11.335 1.00 98.69 117 TYR A O 1
ATOM 922 N N . LEU A 1 118 ? -7.474 -6.483 -11.460 1.00 98.75 118 LEU A N 1
ATOM 923 C CA . LEU A 1 118 ? -8.251 -7.280 -10.507 1.00 98.75 118 LEU A CA 1
ATOM 924 C C . LEU A 1 118 ? -8.223 -6.681 -9.095 1.00 98.75 118 LEU A C 1
ATOM 926 O O . LEU A 1 118 ? -9.264 -6.610 -8.451 1.00 98.75 118 LEU A O 1
ATOM 930 N N . LEU A 1 119 ? -7.066 -6.194 -8.639 1.00 98.44 119 LEU A N 1
ATOM 931 C CA . LEU A 1 119 ? -6.904 -5.577 -7.313 1.00 98.44 119 LEU A CA 1
ATOM 932 C C . LEU A 1 119 ? -7.610 -4.219 -7.157 1.00 98.44 119 LEU A C 1
ATOM 934 O O . LEU A 1 119 ? -7.732 -3.724 -6.042 1.00 98.44 119 LEU A O 1
ATOM 938 N N . GLN A 1 120 ? -8.056 -3.605 -8.253 1.00 98.50 120 GLN A N 1
ATOM 939 C CA . GLN A 1 120 ? -8.882 -2.392 -8.237 1.00 98.50 120 GLN A CA 1
ATOM 940 C C . GLN A 1 120 ? -10.387 -2.703 -8.275 1.00 98.50 120 GLN A C 1
ATOM 942 O O . GLN A 1 120 ? -11.195 -1.773 -8.214 1.00 98.50 120 GLN A O 1
ATOM 947 N N . GLN A 1 121 ? -10.780 -3.974 -8.428 1.00 98.00 121 GLN A N 1
ATOM 948 C CA . GLN A 1 121 ? -12.190 -4.358 -8.470 1.00 98.00 121 GLN A CA 1
ATOM 949 C C . GLN A 1 121 ? -12.776 -4.463 -7.062 1.00 98.00 121 GLN A C 1
ATOM 951 O O . GLN A 1 121 ? -12.176 -5.038 -6.157 1.00 98.00 121 GLN A O 1
ATOM 956 N N . GLY A 1 122 ? -14.011 -3.988 -6.907 1.00 94.62 122 GLY A N 1
ATOM 957 C CA . GLY A 1 122 ? -14.749 -4.115 -5.655 1.00 94.62 122 GLY A CA 1
ATOM 958 C C . GLY A 1 122 ? -14.143 -3.273 -4.534 1.00 94.62 122 GLY A C 1
ATOM 959 O O . GLY A 1 122 ? -13.907 -2.081 -4.707 1.00 94.62 122 GLY A O 1
ATOM 960 N N . ARG A 1 123 ? -13.975 -3.883 -3.361 1.00 95.12 123 ARG A N 1
ATOM 961 C CA . ARG A 1 123 ? -13.389 -3.251 -2.177 1.00 95.12 123 ARG A CA 1
ATOM 962 C C . ARG A 1 123 ? -12.449 -4.228 -1.494 1.00 95.12 123 ARG A C 1
ATOM 964 O O . ARG A 1 123 ? -12.696 -5.434 -1.496 1.00 95.12 123 ARG A O 1
ATOM 971 N N . PHE A 1 124 ? -11.404 -3.680 -0.887 1.00 97.06 124 PHE A N 1
ATOM 972 C CA . PHE A 1 124 ? -10.543 -4.422 0.017 1.00 97.06 124 PHE A CA 1
ATOM 973 C C . PHE A 1 124 ? -11.353 -5.018 1.178 1.00 97.06 124 PHE A C 1
ATOM 975 O O . PHE A 1 124 ? -12.3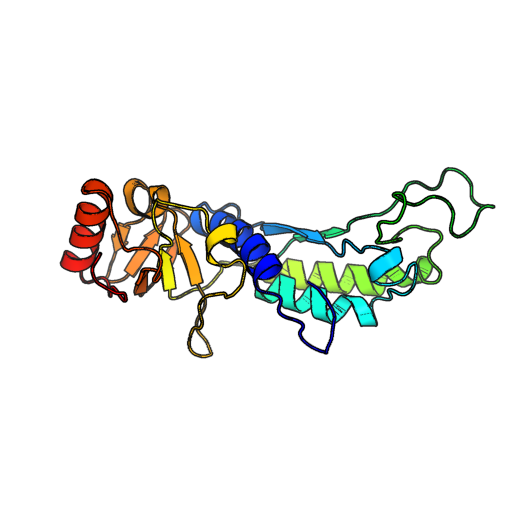98 -4.491 1.563 1.00 97.06 124 PHE A O 1
ATOM 982 N N . VAL A 1 125 ? -10.873 -6.131 1.728 1.00 96.81 125 VAL A N 1
ATOM 983 C CA . VAL A 1 125 ? -11.478 -6.793 2.886 1.00 96.81 125 VAL A CA 1
ATOM 984 C C . VAL A 1 125 ? -10.414 -6.920 3.966 1.00 96.81 125 VAL A C 1
ATOM 986 O O . VAL A 1 125 ? -9.377 -7.551 3.758 1.00 96.81 125 VAL A O 1
ATOM 989 N N . ALA A 1 126 ? -10.694 -6.322 5.119 1.00 96.94 126 ALA A N 1
ATOM 990 C CA . ALA A 1 126 ? -9.876 -6.397 6.316 1.00 96.94 126 ALA A CA 1
ATOM 991 C C . ALA A 1 126 ? -10.781 -6.460 7.542 1.00 96.94 126 ALA A C 1
ATOM 993 O O . ALA A 1 126 ? -11.728 -5.693 7.660 1.00 96.94 126 ALA A O 1
ATOM 994 N N . ASP A 1 127 ? -10.472 -7.353 8.476 1.00 97.44 127 ASP A N 1
ATOM 995 C CA . ASP A 1 127 ? -11.248 -7.489 9.708 1.00 97.44 127 ASP A CA 1
ATOM 996 C C . ASP A 1 127 ? -10.730 -6.576 10.827 1.00 97.44 127 ASP A C 1
ATOM 998 O O . ASP A 1 127 ? -11.426 -6.382 11.823 1.00 97.44 127 ASP A O 1
ATOM 1002 N N . VAL A 1 128 ? -9.520 -6.023 10.689 1.00 98.38 128 VAL A N 1
ATOM 1003 C CA . VAL A 1 128 ? -8.844 -5.283 11.759 1.00 98.38 128 VAL A CA 1
ATOM 1004 C C . VAL A 1 128 ? -8.632 -3.820 11.370 1.00 98.38 128 VAL A C 1
ATOM 1006 O O . VAL A 1 128 ? -7.927 -3.509 10.411 1.00 98.38 128 VAL A O 1
ATOM 1009 N N . ALA A 1 129 ? -9.200 -2.916 12.162 1.00 98.38 129 ALA A N 1
ATOM 1010 C CA . ALA A 1 129 ? -8.821 -1.511 12.199 1.00 98.38 129 ALA A CA 1
ATOM 1011 C C . ALA A 1 129 ? -7.631 -1.370 13.160 1.00 98.38 129 ALA A C 1
ATOM 1013 O O . ALA A 1 129 ? -7.785 -1.560 14.367 1.00 98.38 129 ALA A O 1
ATOM 1014 N N . TYR A 1 130 ? -6.434 -1.094 12.640 1.00 98.06 130 TYR A N 1
ATOM 1015 C CA . TYR A 1 130 ? -5.202 -1.059 13.430 1.00 98.06 130 TYR A CA 1
ATOM 1016 C C . TYR A 1 130 ? -4.844 0.374 13.838 1.00 98.06 130 TYR A C 1
ATOM 1018 O O . TYR A 1 130 ? -4.258 1.130 13.060 1.00 98.06 130 TYR A O 1
ATOM 1026 N N . TYR A 1 131 ? -5.202 0.761 15.060 1.00 97.88 131 TYR A N 1
ATOM 1027 C CA . TYR A 1 131 ? -4.949 2.093 15.599 1.00 97.88 131 TYR A CA 1
ATOM 1028 C C . TYR A 1 131 ? -3.527 2.224 16.147 1.00 97.88 131 TYR A C 1
ATOM 1030 O O . TYR A 1 131 ? -3.149 1.534 17.096 1.00 97.88 131 TYR A O 1
ATOM 1038 N N . TYR A 1 132 ? -2.746 3.140 15.570 1.00 95.81 132 TYR A N 1
ATOM 1039 C CA . TYR A 1 132 ? -1.316 3.286 15.872 1.00 95.81 132 TYR A CA 1
ATOM 1040 C C . TYR A 1 132 ? -0.979 4.378 16.909 1.00 95.81 132 TYR A C 1
ATOM 1042 O O . TYR A 1 132 ? 0.176 4.500 17.324 1.00 95.81 132 TYR A O 1
ATOM 1050 N N . GLY A 1 133 ? -1.972 5.137 17.381 1.00 95.44 133 GLY A N 1
ATOM 1051 C CA . GLY A 1 133 ? -1.789 6.172 18.406 1.00 95.44 133 GLY A CA 1
ATOM 1052 C C . GLY A 1 133 ? -1.540 7.577 17.857 1.00 95.44 133 GLY A C 1
ATOM 1053 O O . GLY A 1 133 ? -1.685 7.835 16.664 1.00 95.44 133 GLY A O 1
ATOM 1054 N N . GLU A 1 134 ? -1.197 8.497 18.762 1.00 94.56 134 GLU A N 1
ATOM 1055 C CA . GLU A 1 134 ? -1.113 9.946 18.495 1.00 94.56 134 GLU A CA 1
ATOM 1056 C C . GLU A 1 134 ? 0.327 10.477 18.417 1.00 94.56 134 GLU A C 1
ATOM 1058 O O . GLU A 1 134 ? 0.555 11.552 17.869 1.00 94.56 134 GLU A O 1
ATOM 1063 N N . ASP A 1 135 ? 1.302 9.718 18.925 1.00 90.06 135 ASP A N 1
ATOM 1064 C CA . ASP A 1 135 ? 2.668 10.211 19.153 1.00 90.06 135 ASP A CA 1
ATOM 1065 C C . ASP A 1 135 ? 3.591 10.100 17.927 1.00 90.06 135 ASP A C 1
ATOM 1067 O O . ASP A 1 135 ? 4.683 10.671 17.907 1.00 90.06 135 ASP A O 1
ATOM 1071 N N . ASN A 1 136 ? 3.201 9.324 16.911 1.00 91.31 136 ASN A N 1
ATOM 1072 C CA . ASN A 1 136 ? 4.019 9.070 15.725 1.00 91.31 136 ASN A CA 1
ATOM 1073 C C . ASN A 1 136 ? 3.148 8.659 14.522 1.00 91.31 136 ASN A C 1
ATOM 1075 O O . ASN A 1 136 ? 1.944 8.446 14.653 1.00 91.31 136 ASN A O 1
ATOM 1079 N N . ASN A 1 137 ? 3.754 8.541 13.341 1.00 92.12 137 ASN A N 1
ATOM 1080 C CA . ASN A 1 137 ? 3.101 8.008 12.144 1.00 92.12 137 ASN A CA 1
ATOM 1081 C C . ASN A 1 137 ? 3.282 6.483 12.022 1.00 92.12 137 ASN A C 1
ATOM 1083 O O . ASN A 1 137 ? 4.135 5.884 12.687 1.00 92.12 137 ASN A O 1
ATOM 1087 N N . ALA A 1 138 ? 2.487 5.858 11.148 1.00 93.31 138 ALA A N 1
ATOM 1088 C CA . ALA A 1 138 ? 2.500 4.411 10.968 1.00 93.31 138 ALA A CA 1
ATOM 1089 C C . ALA A 1 138 ? 3.873 3.917 10.481 1.00 93.31 138 ALA A C 1
ATOM 1091 O O . ALA A 1 138 ? 4.451 2.999 11.057 1.00 93.31 138 ALA A O 1
ATOM 1092 N N . THR A 1 139 ? 4.480 4.553 9.479 1.00 93.50 139 THR A N 1
ATOM 1093 C CA . THR A 1 139 ? 5.772 4.079 8.943 1.00 93.50 139 THR A CA 1
ATOM 1094 C C . THR A 1 139 ? 6.923 4.155 9.954 1.00 93.50 139 THR A C 1
ATOM 1096 O O . THR A 1 139 ? 7.815 3.301 9.942 1.00 93.50 139 THR A O 1
ATOM 1099 N N . GLY A 1 140 ? 6.885 5.116 10.878 1.00 93.69 140 GLY A N 1
ATOM 1100 C CA . GLY A 1 140 ? 7.816 5.244 11.996 1.00 93.69 140 GLY A CA 1
ATOM 1101 C C . GLY A 1 140 ? 7.648 4.138 13.040 1.00 93.69 140 GLY A C 1
ATOM 1102 O O . GLY A 1 140 ? 8.645 3.574 13.496 1.00 93.69 140 GLY A O 1
ATOM 1103 N N . ILE A 1 141 ? 6.404 3.788 13.379 1.00 93.31 141 ILE A N 1
ATOM 1104 C CA . ILE A 1 141 ? 6.083 2.723 14.344 1.00 93.31 141 ILE A CA 1
ATOM 1105 C C . ILE A 1 141 ? 6.410 1.343 13.755 1.00 93.31 141 ILE A C 1
ATOM 1107 O O . ILE A 1 141 ? 7.086 0.532 14.393 1.00 93.31 141 ILE A O 1
ATOM 1111 N N . MET A 1 142 ? 6.014 1.087 12.505 1.00 93.88 142 MET A N 1
ATOM 1112 C CA . MET A 1 142 ? 6.158 -0.217 11.844 1.00 93.88 142 MET A CA 1
ATOM 1113 C C . MET A 1 142 ? 7.494 -0.400 11.110 1.00 93.88 142 MET A C 1
ATOM 1115 O O . MET A 1 142 ? 7.700 -1.403 10.423 1.00 93.88 142 MET A O 1
ATOM 1119 N N . LEU A 1 143 ? 8.450 0.513 11.307 1.00 89.56 143 LEU A N 1
ATOM 1120 C CA . LEU A 1 143 ? 9.749 0.531 10.624 1.00 89.56 143 LEU A CA 1
ATOM 1121 C C . LEU A 1 143 ? 10.489 -0.816 10.668 1.00 89.56 143 LEU A C 1
ATOM 1123 O O . LEU A 1 143 ? 11.156 -1.202 9.707 1.00 89.56 143 LEU A O 1
ATOM 1127 N N . LYS A 1 144 ? 10.411 -1.512 11.808 1.00 89.00 144 LYS A N 1
ATOM 1128 C CA . LYS A 1 144 ? 11.121 -2.780 12.054 1.00 89.00 144 LYS A CA 1
ATOM 1129 C C . LYS A 1 144 ? 10.206 -3.997 12.092 1.00 89.00 144 LYS A C 1
ATOM 1131 O O . LYS A 1 144 ? 10.706 -5.116 12.006 1.00 89.00 144 LYS A O 1
ATOM 1136 N N . LYS A 1 145 ? 8.903 -3.799 12.281 1.00 90.19 145 LYS A N 1
ATOM 1137 C CA . LYS A 1 145 ? 7.936 -4.878 12.470 1.00 90.19 145 LYS A CA 1
ATOM 1138 C C . LYS A 1 145 ? 6.540 -4.377 12.127 1.00 90.19 145 LYS A C 1
ATOM 1140 O O . LYS A 1 145 ? 6.085 -3.399 12.705 1.00 90.19 145 LYS A O 1
ATOM 1145 N N . VAL A 1 146 ? 5.867 -5.093 11.235 1.00 90.81 146 VAL A N 1
ATOM 1146 C CA . VAL A 1 146 ? 4.437 -4.913 10.974 1.00 90.81 146 VAL A CA 1
ATOM 1147 C C . VAL A 1 146 ? 3.604 -5.763 11.947 1.00 90.81 146 VAL A C 1
ATOM 1149 O O . VAL A 1 146 ? 4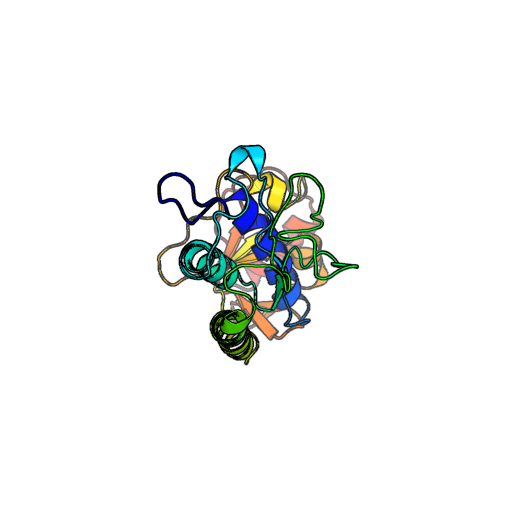.120 -6.751 12.490 1.00 90.81 146 VAL A O 1
ATOM 1152 N N . PRO A 1 147 ? 2.336 -5.395 12.196 1.00 90.62 147 PRO A N 1
ATOM 1153 C CA . PRO A 1 147 ? 1.389 -6.206 12.955 1.00 90.62 147 PRO A CA 1
ATOM 1154 C C . PRO A 1 147 ? 1.377 -7.672 12.506 1.00 90.62 147 PRO A C 1
ATOM 1156 O O . PRO A 1 147 ? 1.223 -7.980 11.327 1.00 90.62 147 PRO A O 1
ATOM 1159 N N . ALA A 1 148 ? 1.545 -8.587 13.461 1.00 87.69 148 ALA A N 1
ATOM 1160 C CA . ALA A 1 148 ? 1.497 -10.021 13.203 1.00 87.69 148 ALA A CA 1
ATOM 1161 C C . ALA A 1 148 ? 0.072 -10.527 13.445 1.00 87.69 148 ALA A C 1
ATOM 1163 O O . ALA A 1 148 ? -0.306 -10.790 14.587 1.00 87.69 148 ALA A O 1
ATOM 1164 N N . LEU A 1 149 ? -0.714 -10.632 12.375 1.00 90.12 149 LEU A N 1
ATOM 1165 C CA . LEU A 1 149 ? -2.069 -11.177 12.434 1.00 90.12 149 LEU A CA 1
ATOM 1166 C C . LEU A 1 149 ? -2.083 -12.685 12.155 1.00 90.12 149 LEU A C 1
ATOM 1168 O O . LEU A 1 149 ? -1.191 -13.190 11.464 1.00 90.12 149 LEU A O 1
ATOM 1172 N N . PRO A 1 150 ? -3.091 -13.423 12.657 1.00 90.31 150 PRO A N 1
ATOM 1173 C CA . PRO A 1 150 ? -3.306 -14.801 12.244 1.00 90.31 150 PRO A CA 1
ATOM 1174 C C . PRO A 1 150 ? -3.520 -14.895 10.729 1.00 90.31 150 PRO A C 1
ATOM 1176 O O . PRO A 1 150 ? -4.024 -13.967 10.092 1.00 90.31 150 PRO A O 1
ATOM 1179 N N . TYR A 1 151 ? -3.158 -16.041 10.153 1.00 89.50 151 TYR A N 1
ATOM 1180 C CA . TYR A 1 151 ? -3.348 -16.286 8.727 1.00 89.50 151 TYR A CA 1
ATOM 1181 C C . TYR A 1 151 ? -4.818 -16.099 8.319 1.00 89.50 151 TYR A C 1
ATOM 1183 O O . TYR A 1 151 ? -5.720 -16.578 9.004 1.00 89.50 151 TYR A O 1
ATOM 1191 N N . GLY A 1 152 ? -5.038 -15.420 7.192 1.00 91.25 152 GLY A N 1
ATOM 1192 C CA . GLY A 1 152 ? -6.369 -15.140 6.647 1.00 91.25 152 GLY A CA 1
ATOM 1193 C C . GLY A 1 152 ? -6.963 -13.787 7.048 1.00 91.25 152 GLY A C 1
ATOM 1194 O O . GLY A 1 152 ? -7.975 -13.405 6.472 1.00 91.25 152 GLY A O 1
ATOM 1195 N N . TYR A 1 153 ? -6.329 -13.044 7.961 1.00 95.31 153 TYR A N 1
ATOM 1196 C CA . TYR A 1 153 ? -6.779 -11.712 8.370 1.00 95.31 153 TYR A CA 1
ATOM 1197 C C . TYR A 1 153 ? -5.899 -10.609 7.788 1.00 95.31 153 TYR A C 1
ATOM 1199 O O . TYR A 1 153 ? -4.689 -10.772 7.620 1.00 95.31 153 TYR A O 1
ATOM 1207 N N . ASN A 1 154 ? -6.515 -9.462 7.515 1.00 96.44 154 ASN A N 1
ATOM 1208 C CA . ASN A 1 154 ? -5.838 -8.269 7.020 1.00 96.44 154 ASN A CA 1
ATOM 1209 C C . ASN A 1 154 ? -6.284 -7.028 7.801 1.00 96.44 154 ASN A C 1
ATOM 1211 O O . ASN A 1 154 ? -7.232 -7.091 8.593 1.00 96.44 154 ASN A O 1
ATOM 1215 N N . TYR A 1 155 ? -5.585 -5.916 7.595 1.00 97.69 155 TYR A N 1
ATOM 1216 C CA . TYR A 1 155 ? -5.801 -4.691 8.353 1.00 97.69 155 TYR A CA 1
ATOM 1217 C C . TYR A 1 155 ? -5.523 -3.427 7.547 1.00 97.69 155 TYR A C 1
ATOM 1219 O O . TYR A 1 155 ? -4.694 -3.436 6.633 1.00 97.69 155 TYR A O 1
ATOM 1227 N N . ASP A 1 156 ? -6.169 -2.345 7.977 1.00 98.44 156 ASP A N 1
ATOM 1228 C CA . ASP A 1 156 ? -5.832 -0.972 7.606 1.00 98.44 156 ASP A CA 1
ATOM 1229 C C . ASP A 1 156 ? -5.331 -0.203 8.830 1.00 98.44 156 ASP A C 1
ATOM 1231 O O . ASP A 1 156 ? -5.796 -0.417 9.954 1.00 98.44 156 ASP A O 1
ATOM 1235 N N . TYR A 1 157 ? -4.398 0.721 8.616 1.00 98.12 157 TYR A N 1
ATOM 1236 C CA . TYR A 1 157 ? -3.958 1.657 9.643 1.00 98.12 157 TYR A CA 1
ATOM 1237 C C . TYR A 1 157 ? -5.017 2.727 9.894 1.00 98.12 157 TYR A C 1
ATOM 1239 O O . TYR A 1 157 ? -5.463 3.415 8.978 1.00 98.12 157 TYR A O 1
ATOM 1247 N N . PHE A 1 158 ? -5.381 2.903 11.160 1.00 98.19 158 PHE A N 1
ATOM 1248 C CA . PHE A 1 158 ? -6.308 3.929 11.614 1.00 98.19 158 PHE A CA 1
ATOM 1249 C C . PHE A 1 158 ? -5.531 5.027 12.331 1.00 98.19 158 PHE A C 1
ATOM 1251 O O . PHE A 1 158 ? -4.864 4.779 13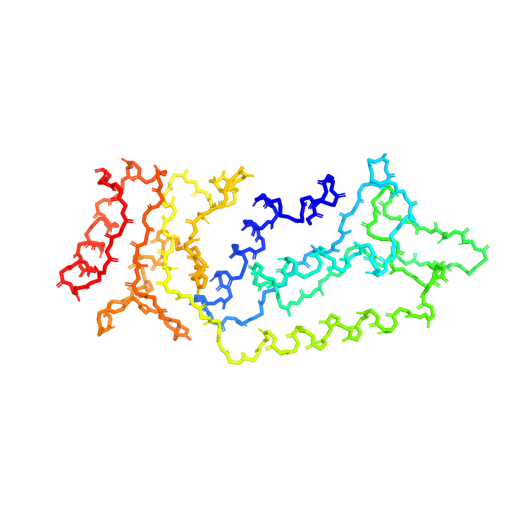.335 1.00 98.19 158 PHE A O 1
ATOM 1258 N N . SER A 1 159 ? -5.638 6.249 11.815 1.00 97.50 159 SER A N 1
ATOM 1259 C CA . SER A 1 159 ? -5.091 7.441 12.457 1.00 97.50 159 SER A CA 1
ATOM 1260 C C . SER A 1 159 ? -6.032 7.969 13.551 1.00 97.50 159 SER A C 1
ATOM 1262 O O . SER A 1 159 ? -7.216 7.609 13.581 1.00 97.50 159 SER A O 1
ATOM 1264 N N . PRO A 1 160 ? -5.566 8.892 14.412 1.00 96.88 160 PRO A N 1
ATOM 1265 C CA . PRO A 1 160 ? -6.433 9.565 15.381 1.00 96.88 160 PRO A CA 1
ATOM 1266 C C . PRO A 1 160 ? -7.628 10.276 14.738 1.00 96.88 160 PRO A C 1
ATOM 1268 O O . PRO A 1 160 ? -8.734 10.224 15.271 1.00 96.88 160 PRO A O 1
ATOM 1271 N N . SER A 1 161 ? -7.448 10.896 13.566 1.00 96.88 161 SER A N 1
ATOM 1272 C CA . SER A 1 161 ? -8.553 11.550 12.855 1.00 96.88 161 SER A CA 1
ATOM 1273 C C . SER A 1 161 ? -9.558 10.549 12.292 1.00 96.88 161 SER A C 1
ATOM 1275 O O . SER A 1 161 ? -10.756 10.817 12.328 1.00 96.88 161 SER A O 1
ATOM 1277 N N . VAL A 1 162 ? -9.116 9.371 11.837 1.00 98.06 162 VAL A N 1
ATOM 1278 C CA . VAL A 1 162 ? -10.045 8.315 11.410 1.00 98.06 162 VAL A CA 1
ATOM 1279 C C . VAL A 1 162 ? -10.896 7.852 12.590 1.00 98.06 162 VAL A C 1
ATOM 1281 O O . VAL A 1 162 ? -12.116 7.787 12.455 1.00 98.06 162 VAL A O 1
ATOM 1284 N N . ILE A 1 163 ? -10.285 7.595 13.751 1.00 98.06 163 ILE A N 1
ATOM 1285 C CA . ILE A 1 163 ? -11.010 7.196 14.968 1.00 98.06 163 ILE A CA 1
ATOM 1286 C C . ILE A 1 163 ? -12.013 8.269 15.394 1.00 98.06 163 ILE A C 1
ATOM 1288 O O . ILE A 1 163 ? -13.177 7.955 15.631 1.00 98.06 163 ILE A O 1
ATOM 1292 N N . ARG A 1 164 ? -11.568 9.525 15.477 1.00 97.50 164 ARG A N 1
ATOM 1293 C CA . ARG A 1 164 ? -12.367 10.641 15.993 1.00 97.50 164 ARG A CA 1
ATOM 1294 C C . ARG A 1 164 ? -13.509 11.036 15.059 1.00 97.50 164 ARG A C 1
ATOM 1296 O O . ARG A 1 164 ? -14.637 11.202 15.520 1.00 97.50 164 ARG A O 1
ATOM 1303 N N . ASP A 1 165 ? -13.213 11.185 13.770 1.00 97.19 165 ASP A N 1
ATOM 1304 C CA . ASP A 1 165 ? -14.062 11.946 12.848 1.00 97.19 165 ASP A CA 1
ATOM 1305 C C . ASP A 1 165 ? -14.802 11.062 11.829 1.00 97.19 165 ASP A C 1
ATOM 1307 O O . ASP A 1 165 ? -15.859 11.453 11.331 1.00 97.19 165 ASP A O 1
ATOM 1311 N N . LEU A 1 166 ? -14.266 9.881 11.494 1.00 97.75 166 LEU A N 1
ATOM 1312 C CA . LEU A 1 166 ? -14.769 9.063 10.379 1.00 97.75 166 LEU A CA 1
ATOM 1313 C C . LEU A 1 166 ? -15.400 7.747 10.822 1.00 97.75 166 LEU A C 1
ATOM 1315 O O . LEU A 1 166 ? -16.448 7.370 10.295 1.00 97.75 166 LEU A O 1
ATOM 1319 N N . ALA A 1 167 ? -14.760 7.047 11.756 1.00 98.19 167 ALA A N 1
ATOM 1320 C CA . ALA A 1 167 ? -15.174 5.726 12.188 1.00 98.19 167 ALA A CA 1
ATOM 1321 C C . ALA A 1 167 ? -16.481 5.780 12.990 1.00 98.19 167 ALA A C 1
ATOM 1323 O O . ALA A 1 167 ? -16.672 6.614 13.881 1.00 98.19 167 ALA A O 1
ATOM 1324 N N . LYS A 1 168 ? -17.391 4.857 12.682 1.00 98.25 168 LYS A N 1
ATOM 1325 C CA . LYS A 1 168 ? -18.678 4.694 13.366 1.00 98.25 168 LYS A CA 1
ATOM 1326 C C . LYS A 1 168 ? -18.926 3.227 13.670 1.00 98.25 168 LYS A C 1
ATOM 1328 O O . LYS A 1 168 ? -18.635 2.378 12.835 1.00 98.25 168 LYS A O 1
ATOM 1333 N N . ALA A 1 169 ? -19.507 2.942 14.830 1.00 98.12 169 ALA A N 1
ATOM 1334 C CA . ALA A 1 169 ? -20.025 1.614 15.123 1.00 98.12 169 ALA A CA 1
ATOM 1335 C C . ALA A 1 169 ? -21.369 1.411 14.402 1.00 98.12 169 ALA A C 1
ATOM 1337 O O . ALA A 1 169 ? -22.272 2.238 14.532 1.00 98.12 169 ALA A O 1
ATOM 1338 N N . ASP A 1 170 ? -21.490 0.324 13.647 1.00 97.50 170 ASP A N 1
ATOM 1339 C CA . ASP A 1 170 ? -22.710 -0.114 12.966 1.00 97.50 170 ASP A CA 1
ATOM 1340 C C . ASP A 1 170 ? -22.779 -1.644 13.017 1.00 97.50 170 ASP A C 1
ATOM 1342 O O . ASP A 1 170 ? -21.887 -2.326 12.517 1.00 97.50 170 ASP A O 1
ATOM 1346 N N . ASN A 1 171 ? -23.832 -2.187 13.63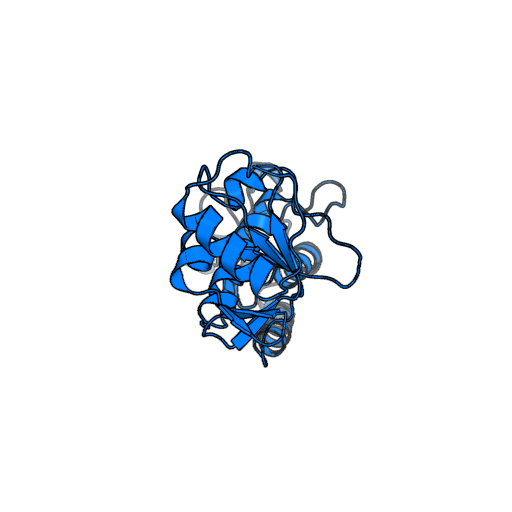4 1.00 93.31 171 ASN A N 1
ATOM 1347 C CA . ASN A 1 171 ? -24.074 -3.632 13.757 1.00 93.31 171 ASN A CA 1
ATOM 1348 C C . ASN A 1 171 ? -22.878 -4.446 14.295 1.00 93.31 171 ASN A C 1
ATOM 1350 O O . ASN A 1 171 ? -22.590 -5.536 13.807 1.00 93.31 171 ASN A O 1
ATOM 1354 N N . GLY A 1 172 ? -22.187 -3.923 15.315 1.00 93.81 172 GLY A N 1
ATOM 1355 C CA . GLY A 1 172 ? -21.044 -4.599 15.944 1.00 93.81 172 GLY A CA 1
ATOM 1356 C C . GLY A 1 172 ? -19.731 -4.510 15.156 1.00 93.81 172 GLY A C 1
ATOM 1357 O O . GLY A 1 172 ? -18.743 -5.118 15.558 1.00 93.81 172 GLY A O 1
ATOM 1358 N N . GLU A 1 173 ? -19.690 -3.730 14.073 1.00 97.81 173 GLU A N 1
ATOM 1359 C CA . GLU A 1 173 ? -18.489 -3.468 13.277 1.00 97.81 173 GLU A CA 1
ATOM 1360 C C . GLU A 1 173 ? -18.169 -1.970 13.238 1.00 97.81 173 GLU A C 1
ATOM 1362 O O . GLU A 1 173 ? -19.053 -1.113 13.312 1.00 97.81 173 GLU A O 1
ATOM 1367 N N . LEU A 1 174 ? -16.888 -1.636 13.095 1.00 98.50 174 LEU A N 1
ATOM 1368 C CA . LEU A 1 174 ? -16.470 -0.292 12.725 1.00 98.50 174 LEU A CA 1
ATOM 1369 C C . LEU A 1 174 ? -16.646 -0.102 11.228 1.00 98.50 174 LEU A C 1
ATOM 1371 O O . LEU A 1 174 ? -16.207 -0.918 10.424 1.00 98.50 174 LEU A O 1
ATOM 1375 N N . THR A 1 175 ? -17.240 1.018 10.856 1.00 98.31 175 THR A N 1
ATOM 1376 C CA . THR A 1 175 ? -17.480 1.410 9.473 1.00 98.31 175 THR A CA 1
ATOM 1377 C C . THR A 1 175 ? -16.922 2.798 9.220 1.00 98.31 175 THR A C 1
ATOM 1379 O O . THR A 1 175 ? -16.819 3.621 10.132 1.00 98.31 175 THR A O 1
ATOM 1382 N N . VAL A 1 176 ? -16.557 3.064 7.971 1.00 98.19 176 VAL A N 1
ATOM 1383 C CA . VAL A 1 176 ? -16.114 4.383 7.494 1.00 98.19 176 VAL A CA 1
ATOM 1384 C C . VAL A 1 176 ? -16.890 4.747 6.219 1.00 98.19 176 VAL A C 1
ATOM 1386 O O . VAL A 1 176 ? -17.464 3.856 5.585 1.00 98.19 176 VAL A O 1
ATOM 1389 N N . PRO A 1 177 ? -16.939 6.030 5.806 1.00 97.19 177 PRO A N 1
ATOM 1390 C CA . PRO A 1 177 ? -17.794 6.470 4.697 1.00 97.19 177 PRO A CA 1
ATOM 1391 C C . PRO A 1 177 ? -17.547 5.773 3.353 1.00 97.19 177 PRO A C 1
ATOM 1393 O O . PRO A 1 177 ? -18.464 5.696 2.539 1.00 97.19 177 PRO A O 1
ATOM 1396 N N . SER A 1 178 ? -16.346 5.233 3.120 1.00 97.06 178 SER A N 1
ATOM 1397 C CA . SER A 1 178 ? -16.035 4.456 1.911 1.00 97.06 178 SER A CA 1
ATOM 1398 C C . SER A 1 178 ? -16.773 3.111 1.823 1.00 97.06 178 SER A C 1
ATOM 1400 O O . SER A 1 178 ? -16.769 2.467 0.772 1.00 97.06 178 SER A O 1
ATOM 1402 N N . GLY A 1 179 ? -17.408 2.669 2.913 1.00 96.31 179 GLY A N 1
ATOM 1403 C CA . GLY A 1 179 ? -18.087 1.379 3.011 1.00 96.31 179 GLY A CA 1
ATOM 1404 C C . GLY A 1 179 ? -17.186 0.228 3.461 1.00 96.31 179 GLY A C 1
ATOM 1405 O O . GLY A 1 179 ? -17.639 -0.918 3.443 1.00 96.31 179 GLY A O 1
ATOM 1406 N N . MET A 1 180 ? -15.939 0.506 3.860 1.00 98.19 180 MET A N 1
ATOM 1407 C CA . MET A 1 180 ? -15.099 -0.469 4.566 1.00 98.19 180 MET A CA 1
ATOM 1408 C C . MET A 1 180 ? -15.700 -0.806 5.935 1.00 98.19 180 MET A C 1
ATOM 1410 O O . MET A 1 180 ? -16.300 0.054 6.588 1.00 98.19 180 MET A O 1
ATOM 1414 N N . ARG A 1 181 ? -15.537 -2.065 6.354 1.00 98.19 181 ARG A N 1
ATOM 1415 C CA . ARG A 1 181 ? -16.072 -2.618 7.604 1.00 98.19 181 ARG A CA 1
ATOM 1416 C C . ARG A 1 181 ? -14.991 -3.426 8.314 1.00 98.19 181 ARG A C 1
ATOM 1418 O O . ARG A 1 181 ? -14.317 -4.209 7.656 1.00 98.19 181 ARG A O 1
ATOM 1425 N N . TYR A 1 182 ? -14.858 -3.252 9.626 1.00 98.50 182 TYR A N 1
ATOM 1426 C CA . TYR A 1 182 ? -13.832 -3.883 10.456 1.00 98.50 182 TYR A CA 1
ATOM 1427 C C . TYR A 1 182 ? -14.471 -4.452 11.724 1.00 98.50 182 TYR A C 1
ATOM 1429 O O . TYR A 1 182 ? -15.245 -3.775 12.397 1.00 98.50 182 TYR A O 1
ATOM 1437 N N . LYS A 1 183 ? -14.128 -5.686 12.086 1.00 97.69 183 LYS A N 1
ATOM 1438 C CA . LYS A 1 183 ? -14.701 -6.393 13.244 1.00 97.69 183 LYS A CA 1
ATOM 1439 C C . LYS A 1 183 ? -13.967 -6.104 14.546 1.00 97.69 183 LYS A C 1
ATOM 1441 O O . LYS A 1 183 ? -14.548 -6.223 15.621 1.00 97.69 183 LYS A O 1
ATOM 1446 N N . VAL A 1 184 ? -12.681 -5.772 14.457 1.00 98.00 184 VAL A N 1
ATOM 1447 C CA . VAL A 1 184 ? -11.816 -5.565 15.619 1.00 98.00 184 VAL A CA 1
ATOM 1448 C C . VAL A 1 184 ? -11.104 -4.229 15.499 1.00 98.00 184 VAL A C 1
ATOM 1450 O O . VAL A 1 184 ? -10.458 -3.954 14.490 1.00 98.00 184 VAL A O 1
ATOM 1453 N N . LEU A 1 185 ? -11.167 -3.427 16.559 1.00 98.31 185 LEU A N 1
ATOM 1454 C CA . LEU A 1 185 ? -10.253 -2.312 16.772 1.00 98.31 185 LEU A CA 1
ATOM 1455 C C . LEU A 1 185 ? -9.032 -2.819 17.541 1.00 98.31 185 LEU A C 1
ATOM 1457 O O . LEU A 1 185 ? -9.127 -3.144 18.724 1.00 98.31 185 LEU A O 1
ATOM 1461 N N . MET A 1 186 ? -7.883 -2.901 16.880 1.00 97.75 186 MET A N 1
ATOM 1462 C CA . MET A 1 186 ? -6.628 -3.294 17.515 1.00 97.75 186 MET A CA 1
ATOM 1463 C C . MET A 1 186 ? -5.813 -2.050 17.870 1.00 97.75 186 MET A C 1
ATOM 1465 O O . MET A 1 186 ? -5.570 -1.212 17.006 1.00 97.75 186 MET A O 1
ATOM 1469 N N . LEU A 1 187 ? -5.390 -1.929 19.128 1.00 96.88 187 LEU A N 1
ATOM 1470 C CA . LEU A 1 187 ? -4.513 -0.857 19.597 1.00 96.88 187 LEU A CA 1
ATOM 1471 C C . LEU A 1 187 ? -3.061 -1.340 19.538 1.00 96.88 187 LEU A C 1
ATOM 1473 O O . LEU A 1 187 ? -2.726 -2.375 20.123 1.00 96.88 187 LEU A O 1
ATOM 1477 N N . ASP A 1 188 ? -2.200 -0.595 18.846 1.00 95.31 188 ASP A N 1
ATOM 1478 C CA . ASP A 1 188 ? -0.763 -0.868 18.821 1.00 95.31 188 ASP A CA 1
ATOM 1479 C C . ASP A 1 188 ? -0.157 -0.790 20.234 1.00 95.31 188 ASP A C 1
ATOM 1481 O O . ASP A 1 188 ? -0.609 -0.028 21.089 1.00 95.31 188 ASP A O 1
ATOM 1485 N N . ALA A 1 189 ? 0.923 -1.532 20.479 1.00 92.62 189 ALA A N 1
ATOM 1486 C CA . ALA A 1 189 ? 1.668 -1.465 21.739 1.00 92.62 189 ALA A CA 1
ATOM 1487 C C . ALA A 1 189 ? 2.291 -0.077 22.023 1.00 92.62 189 ALA A C 1
ATOM 1489 O O . ALA A 1 189 ? 2.681 0.208 23.158 1.00 92.62 189 ALA A O 1
ATOM 1490 N N . ASN A 1 190 ? 2.406 0.775 21.003 1.00 91.06 190 ASN A N 1
ATOM 1491 C CA . ASN A 1 190 ? 2.801 2.176 21.082 1.00 91.06 190 ASN A CA 1
ATOM 1492 C C . ASN A 1 190 ? 1.743 3.052 21.771 1.00 91.06 190 ASN A C 1
ATOM 1494 O O . ASN A 1 190 ? 2.088 4.105 22.299 1.00 91.06 190 ASN A O 1
ATOM 1498 N N . VAL A 1 191 ? 0.478 2.624 21.817 1.00 93.69 191 VAL A N 1
ATOM 1499 C CA . VAL A 1 191 ? -0.629 3.373 22.431 1.00 93.69 191 VAL A CA 1
ATOM 1500 C C . VAL A 1 191 ? -0.562 3.256 23.959 1.00 93.69 191 VAL A C 1
ATOM 1502 O O . VAL A 1 191 ? -1.348 2.557 24.591 1.00 93.69 191 VAL A O 1
ATOM 1505 N N . LYS A 1 192 ? 0.430 3.923 24.555 1.00 92.50 192 LYS A N 1
ATOM 1506 C CA . LYS A 1 192 ? 0.635 4.020 26.013 1.00 92.50 192 LYS A CA 1
ATOM 1507 C C . LYS A 1 192 ? 0.024 5.270 26.622 1.00 92.50 192 LYS A C 1
ATOM 1509 O O . LYS A 1 192 ? -0.096 5.366 27.833 1.00 92.50 192 LYS A O 1
ATOM 1514 N N . HIS A 1 193 ? -0.271 6.249 25.782 1.00 91.81 193 HIS A N 1
ATOM 1515 C CA . HIS A 1 193 ? -0.924 7.486 26.148 1.00 91.81 193 HIS A CA 1
ATOM 1516 C C . HIS A 1 193 ? -1.995 7.760 25.103 1.00 91.81 193 HIS A C 1
ATOM 1518 O O . HIS A 1 193 ? -1.857 7.393 23.934 1.00 91.81 193 HIS A O 1
ATOM 1524 N N . MET A 1 194 ? -3.094 8.352 25.550 1.00 94.44 194 MET A N 1
ATOM 1525 C CA . MET A 1 194 ? -4.243 8.621 24.705 1.00 94.44 194 MET A CA 1
ATOM 1526 C C . MET A 1 194 ? -4.912 9.903 25.169 1.00 94.44 194 MET A C 1
ATOM 1528 O O . MET A 1 194 ? -5.129 10.103 26.369 1.00 94.44 194 MET A O 1
ATOM 1532 N N . SER A 1 195 ? -5.254 10.769 24.223 1.00 95.94 195 SER A N 1
ATOM 1533 C CA . SER A 1 195 ? -6.052 11.949 24.513 1.00 95.94 195 SER A CA 1
ATOM 1534 C C . SER A 1 195 ? -7.449 11.550 24.986 1.00 95.94 195 SER A C 1
ATOM 1536 O O . SER A 1 195 ? -8.012 10.522 24.601 1.00 95.94 195 SER A O 1
ATOM 1538 N N . ILE A 1 196 ? -8.040 12.390 25.837 1.00 96.19 196 ILE A N 1
ATOM 1539 C CA . ILE A 1 196 ? -9.377 12.135 26.382 1.00 96.19 196 ILE A CA 1
ATOM 1540 C C . ILE A 1 196 ? -10.426 12.039 25.270 1.00 96.19 196 ILE A C 1
ATOM 1542 O O . ILE A 1 196 ? -11.363 11.251 25.388 1.00 96.19 196 ILE A O 1
ATOM 1546 N N . ASP A 1 197 ? -10.270 12.795 24.187 1.00 95.62 197 ASP A N 1
ATOM 1547 C CA . ASP A 1 197 ? -11.228 12.785 23.083 1.00 95.62 197 ASP A CA 1
ATOM 1548 C C . ASP A 1 197 ? -11.185 11.467 22.303 1.00 95.62 197 ASP A C 1
ATOM 1550 O O . ASP A 1 197 ? -12.239 10.892 22.021 1.00 95.62 197 ASP A O 1
ATOM 1554 N N . ILE A 1 198 ? -9.993 10.918 22.042 1.00 97.56 198 ILE A N 1
ATOM 1555 C CA . ILE A 1 198 ? -9.864 9.577 21.458 1.00 97.56 198 ILE A CA 1
ATOM 1556 C C . ILE A 1 198 ? -10.389 8.514 22.424 1.00 97.56 198 ILE A C 1
ATOM 1558 O O . ILE A 1 198 ? -11.146 7.636 22.010 1.00 97.56 198 ILE A O 1
ATOM 1562 N N . LEU A 1 199 ? -10.053 8.601 23.714 1.00 96.62 199 LEU A N 1
ATOM 1563 C CA . LEU A 1 199 ? -10.499 7.621 24.706 1.00 96.62 199 LEU A CA 1
ATOM 1564 C C . LEU A 1 199 ? -12.026 7.591 24.838 1.00 96.62 199 LEU A C 1
ATOM 1566 O O . LEU A 1 199 ? -12.618 6.513 24.897 1.00 96.62 199 LEU A O 1
ATOM 1570 N N . ARG A 1 200 ? -12.681 8.759 24.835 1.00 97.44 200 ARG A N 1
ATOM 1571 C CA . ARG A 1 200 ? -14.148 8.868 24.792 1.00 97.44 200 ARG A CA 1
ATOM 1572 C C . ARG A 1 200 ? -14.709 8.182 23.556 1.00 97.44 200 ARG A C 1
ATOM 1574 O O . ARG A 1 200 ? -15.662 7.418 23.677 1.00 97.44 200 ARG A O 1
ATOM 1581 N N . LYS A 1 201 ? -14.085 8.383 22.395 1.00 97.62 201 LYS A N 1
ATOM 1582 C CA . LYS A 1 201 ? -14.539 7.765 21.150 1.00 97.62 201 LYS A CA 1
ATOM 1583 C C . LYS A 1 201 ? -14.389 6.244 21.151 1.00 97.62 201 LYS A C 1
ATOM 1585 O O . LYS A 1 201 ? -15.308 5.528 20.770 1.00 97.62 201 LYS A O 1
ATOM 1590 N N . ILE A 1 202 ? -13.269 5.737 21.658 1.00 97.06 202 ILE A N 1
ATOM 1591 C CA . ILE A 1 202 ? -13.055 4.297 21.839 1.00 97.06 202 ILE A CA 1
ATOM 1592 C C . ILE A 1 202 ? -14.055 3.720 22.847 1.00 97.06 202 ILE A C 1
ATOM 1594 O O . ILE A 1 202 ? -14.558 2.618 22.638 1.00 97.06 202 ILE A O 1
ATOM 1598 N N . LYS A 1 203 ? -14.404 4.465 23.903 1.00 97.00 203 LYS A N 1
ATOM 1599 C CA . LYS A 1 203 ? -15.465 4.065 24.835 1.00 97.00 203 LYS A CA 1
ATOM 1600 C C . LYS A 1 203 ? -16.823 3.957 24.134 1.00 97.00 203 LYS A C 1
ATOM 1602 O O . LYS A 1 203 ? -17.510 2.966 24.345 1.00 97.00 203 LYS A O 1
ATOM 1607 N N . GLU A 1 204 ? -17.193 4.918 23.286 1.00 97.56 204 GLU A N 1
ATOM 1608 C CA . GLU A 1 204 ? -18.427 4.831 22.485 1.00 97.56 204 GLU A CA 1
ATOM 1609 C C . GLU A 1 204 ? -18.449 3.561 21.624 1.00 97.56 204 GLU A C 1
ATOM 1611 O O . GLU A 1 204 ? -19.472 2.884 21.547 1.00 97.56 204 GLU A O 1
ATOM 1616 N N . PHE A 1 205 ? -17.317 3.201 21.013 1.00 98.12 205 PHE A N 1
ATOM 1617 C CA . PHE A 1 205 ? -17.199 1.957 20.251 1.00 98.12 205 PHE A CA 1
ATOM 1618 C C . PHE A 1 205 ? -17.356 0.719 21.141 1.00 98.12 205 PHE A C 1
ATOM 1620 O O . PHE A 1 205 ? -18.083 -0.202 20.775 1.00 98.12 205 PHE A O 1
ATOM 1627 N N . ALA A 1 206 ? -16.734 0.708 22.322 1.00 96.94 206 ALA A N 1
ATOM 1628 C CA . ALA A 1 206 ? -16.875 -0.380 23.288 1.00 96.94 206 ALA A CA 1
ATOM 1629 C C . ALA A 1 206 ? -18.337 -0.561 23.737 1.00 96.94 206 ALA A C 1
ATOM 1631 O O . ALA A 1 206 ? -18.853 -1.676 23.727 1.00 96.94 206 ALA A O 1
ATOM 1632 N N . ASP A 1 207 ? -19.014 0.539 24.086 1.00 97.38 207 ASP A N 1
ATOM 1633 C CA . ASP A 1 207 ? -20.418 0.541 24.515 1.00 97.38 207 ASP A CA 1
ATOM 1634 C C . ASP A 1 207 ? -21.357 0.068 23.389 1.00 97.38 207 ASP A C 1
ATOM 1636 O O . ASP A 1 207 ? -22.377 -0.566 23.653 1.00 97.38 207 ASP A O 1
ATOM 1640 N N . ALA A 1 208 ? -20.996 0.339 22.131 1.00 97.31 208 ALA A N 1
ATOM 1641 C CA . ALA A 1 208 ? -21.705 -0.129 20.941 1.00 97.31 208 ALA A CA 1
ATOM 1642 C C . ALA A 1 208 ? -21.373 -1.585 20.543 1.00 97.31 208 ALA A C 1
ATOM 1644 O O . ALA A 1 208 ? -21.871 -2.071 19.527 1.00 97.31 208 ALA A O 1
ATOM 1645 N N . GLY A 1 209 ? -20.548 -2.289 21.326 1.00 97.00 209 GLY A N 1
ATOM 1646 C CA . GLY A 1 209 ? -20.243 -3.708 21.134 1.00 97.00 209 GLY A CA 1
ATOM 1647 C C . GLY A 1 209 ? -19.072 -4.009 20.197 1.00 97.00 209 GLY A C 1
ATOM 1648 O O . GLY A 1 209 ? -18.903 -5.162 19.806 1.00 97.00 209 GLY A O 1
ATOM 1649 N N . ILE A 1 210 ? -18.250 -3.015 19.841 1.00 98.19 210 ILE A N 1
ATOM 1650 C CA . ILE A 1 210 ? -17.031 -3.242 19.053 1.00 98.19 210 ILE A CA 1
ATOM 1651 C C . ILE A 1 210 ? -16.004 -4.013 19.885 1.00 98.19 210 ILE A C 1
ATOM 1653 O O . ILE A 1 210 ? -15.705 -3.655 21.027 1.00 98.19 210 ILE A O 1
ATOM 1657 N N . ILE A 1 211 ? -15.405 -5.045 19.288 1.00 97.69 211 ILE A N 1
ATOM 1658 C CA . ILE A 1 211 ? -14.310 -5.789 19.911 1.00 97.69 211 ILE A CA 1
ATOM 1659 C C . ILE A 1 211 ? -13.044 -4.934 19.861 1.00 97.69 211 ILE A C 1
ATOM 1661 O O . ILE A 1 211 ? -12.553 -4.596 18.784 1.00 97.69 211 ILE A O 1
ATOM 1665 N N . ILE A 1 212 ? -12.488 -4.617 21.031 1.00 97.38 212 ILE A N 1
ATOM 1666 C CA . ILE A 1 212 ? -11.249 -3.844 21.158 1.00 97.38 212 ILE A CA 1
ATOM 1667 C C . ILE A 1 212 ? -10.155 -4.744 21.735 1.00 97.38 212 ILE A C 1
ATOM 1669 O O . ILE A 1 212 ? -10.326 -5.343 22.797 1.00 97.38 212 ILE A O 1
ATOM 1673 N N . CYS A 1 213 ? -9.025 -4.838 21.036 1.00 95.44 213 CYS A N 1
ATOM 1674 C CA . CYS A 1 213 ? -7.880 -5.661 21.416 1.00 95.44 213 CYS A CA 1
ATOM 1675 C C . CYS A 1 213 ? -6.637 -4.787 21.610 1.00 95.44 213 CYS A C 1
ATOM 1677 O O . CYS A 1 213 ? -6.190 -4.132 20.676 1.00 95.44 213 CYS A O 1
ATOM 1679 N N . GLY A 1 214 ? -6.057 -4.784 22.809 1.00 93.62 214 GLY A N 1
ATOM 1680 C CA . GLY A 1 214 ? -4.850 -4.016 23.109 1.00 93.62 214 GLY A CA 1
ATOM 1681 C C . GLY A 1 214 ? -4.637 -3.841 24.608 1.00 93.62 214 GLY A C 1
ATOM 1682 O O . GLY A 1 214 ? -5.512 -4.166 25.413 1.00 93.62 214 GLY A O 1
ATOM 1683 N N . ALA A 1 215 ? -3.462 -3.341 24.990 1.00 91.19 215 ALA A N 1
ATOM 1684 C CA . ALA A 1 215 ? -3.220 -2.938 26.371 1.00 91.19 215 ALA A CA 1
ATOM 1685 C C . ALA A 1 215 ? -4.041 -1.684 26.710 1.00 91.19 215 ALA A C 1
ATOM 1687 O O . ALA A 1 215 ? -4.367 -0.887 25.831 1.00 91.19 215 ALA A O 1
ATOM 1688 N N . LYS A 1 216 ? -4.371 -1.511 27.994 1.00 87.88 216 LYS A N 1
ATOM 1689 C CA . LYS A 1 216 ? -4.956 -0.252 28.462 1.00 87.88 216 LYS A CA 1
ATOM 1690 C C . LYS A 1 216 ? -3.885 0.851 28.369 1.00 87.88 216 LYS A C 1
ATOM 1692 O O . LYS A 1 216 ? -2.774 0.586 28.838 1.00 87.88 216 LYS A O 1
ATOM 1697 N N . PRO A 1 217 ? -4.200 2.013 27.770 1.00 80.25 217 PRO A N 1
ATOM 1698 C CA . PRO A 1 217 ? -3.334 3.187 27.816 1.00 80.25 217 PRO A CA 1
ATOM 1699 C C . PRO A 1 217 ? -3.276 3.778 29.232 1.00 80.25 217 PRO A C 1
ATOM 1701 O O . PRO A 1 217 ? -4.178 3.471 30.051 1.00 80.25 217 PRO A O 1
#

pLDDT: mean 94.2, std 8.6, range [49.09, 98.81]

Sequence (217 aa):
MDYKKGNIFNPRFEADVRESASVAHIYGQNIAAAESFTSDGYRDGAWVFSPAVLKPTADAAMAAGLNRFVIHTSPHQPVDGKVPGLGLGKYGQWFDRHQTWADQARSWTDYLSRSCYLLQQGRFVADVAYYYGEDNNATGIMLKKVPALPYGYNYDYFSPSVIRDLAKADNGELTVPSGMRYKVLMLDANVKHMSIDILRKIKEFADAGIIICGAKP

Mean predicted aligned error: 3.99 Å

Solvent-accessible surface area (backbone atoms only — not comparable to full-atom values): 12194 Å² total; per-residue (Å²): 96,56,90,58,92,86,38,55,79,39,32,43,53,43,30,48,44,25,50,47,19,20,48,14,49,54,73,50,67,64,66,10,66,43,86,29,70,68,39,50,25,88,84,72,51,64,92,74,77,45,66,81,69,47,43,60,41,52,54,49,42,39,74,36,43,38,33,39,85,41,69,31,32,57,51,80,66,95,56,85,93,48,78,71,55,63,62,62,77,59,39,30,33,75,58,30,86,58,35,97,56,38,95,59,40,59,67,53,54,51,50,52,50,56,52,22,54,60,64,57,52,89,72,85,81,32,47,29,36,36,31,53,37,79,91,61,55,64,45,72,70,18,40,84,49,61,90,87,66,64,90,95,61,41,66,34,66,34,47,59,62,42,55,65,75,49,49,40,72,53,96,43,20,41,31,32,90,49,69,44,58,20,52,30,43,34,45,39,93,74,30,60,62,73,56,68,69,54,50,53,44,53,46,54,32,47,77,55,56,34,46,73,47,61,75,84,86

Secondary structure (DSSP, 8-state):
---BTTB---HHHHHHHHHHHHHHHHHS----EEEE--EEHHHH-SS---HHHHHHHHHHHHHTT--EEEES-----S-SSSSS---BTTEE---STTSTTGGGTHHHHHHHHHHHHHHTSS----SEEEE--SSS-HHHHTTS----PPTT--EEEE-HHIIIII-EEETTEEE-TT--EESEEEEPTT-S---HHHHHHHHHHHHTT-EEES---

Nearest PDB structures (foldseek):
  6q2f-assembly1_A  TM=9.314E-01  e=1.574E-18  Novosphingobium sp. PP1Y
  5mwk-assembly1_A  TM=8.556E-01  e=1.091E-13  Bacteroides thetaiotaomicron
  5mqn-assembly1_A  TM=8.556E-01  e=1.308E-12  Bacteroides thetaiotaomicron
  5oev-assembly2_B  TM=5.309E-01  e=3.227E-01  Globodera pallida
  2io7-assembly1_B  TM=3.411E-01  e=1.986E+00  Escherichia coli

Foldseek 3Di:
DDPPPNPLDQLLLLLVQLQQQLCCQQVVVLAREDAADKDQCVVRNALPDDLVNRVSNLVSSVVSRHLHYDYFDADDAPDDVDPVGDDPVRIDDPQYPRRPCNVVCCVSVVVSNVSSVVSSPDHDAAQEAEEEADPDDRSVVRNHHDDDDPPPHDYHYDYLCCLQPAWDDDPCWTAGPSGYTYQEYEYDQNPPDHDPSSVVSVVNSVVSNRHYHDDDD